Protein AF-A0A672RC96-F1 (afdb_monomer_lite)

pLDDT: mean 81.89, std 18.53, range [33.28, 98.19]

InterPro domains:
  IPR000719 Protein kinase domain [PS50011] (213-310)
  IPR000980 SH2 domain [PF00017] (97-178)
  IPR000980 SH2 domain [PS50001] (97-192)
  IPR000980 SH2 domain [SM00252] (95-184)
  IPR001245 Serine-threonine/tyrosine-protein kinase, catalytic domain [PF07714] (213-289)
  IPR001452 SH3 domain [PF00018] (38-84)
  IPR001452 SH3 domain [PR00452] (35-45)
  IPR001452 SH3 domain [PR00452] (49-64)
  IPR001452 SH3 domain [PR00452] (65-74)
  IPR001452 SH3 domain [PR00452] (78-90)
  IPR001452 SH3 domain [PS50002] (32-92)
  IPR001452 SH3 domain [SM00326] (35-91)
  IPR011009 Protein kinase-like domain superfamily [SSF56112] (189-290)
  IPR017441 Protein kinase, ATP binding site [PS00107] (219-241)
  IPR036028 SH3-like domain superfamily [SSF50044] (35-116)
  IPR036860 SH2 domain superfamily [G3DSA:3.30.505.10] (90-190)
  IPR036860 SH2 domain superfamily [SSF55550] (92-232)
  IPR050198 Non-receptor tyrosine kinases involved in cell signaling [PTHR24418] (38-290)

Organism: Sinocyclocheilus grahami (NCBI:txid75366)

Sequence (310 aa):
CWNCGKFTAWYKRKANVVMKTIVWHQFHLPLASENIAIALYDYEAMHEGDLGFKKGDRLRILQESGEWWKAASLSTSQEGFIPSNYVAKDTLETEEWFFKGVSRKDAERQLLASGNKIGSFMIRDSETTQGSYSLSVRDCDRTGDTVKHYKIRTLDNGGFYISPRITFNTLQDLVSHYKSNDGLCQSLTSPCLSPKPQKPWEKDAWEIPRESLKLDKRLGAGQFGEVWMATYNKHTKVAVKTMKPGTMSVEAFLMEANLMKTLQHDKLVRLNAVVTKEEPIYIITEIHTNTHTCTHTHTIIAYCSCCCGR

Secondary structure (DSSP, 8-state):
---TTSHHHHHHHHHHHHHHHHHHHTT--------EEEESS-B---STTB--B-TT-EEEEEE--TTEEEEEETTT--EEEEEGGGEESSTGGGSTTEETT--HHHHHHHHHSBTB-TT-EEEEE-TTSTT-EEEEEEEEETTEEEEEEEEEEEPTTS-EESSTT--BSSHHHHHHHHTT-SSSSS---SB--PPPPPPPPPTT-SB--GGGEEEEEEEEEETTEEEEEEEETTTEEEEEEEEPTTSS-HHHHHHHHHHHHT---TTS--EEEEE-SSSSPEEEE---TTS-THHHHHHHHHHHHHHTT-

Radius of gyration: 27.91 Å; chains: 1; bounding box: 79×83×63 Å

Structure (mmCIF, N/CA/C/O backbone):
data_AF-A0A672RC96-F1
#
_entry.id   AF-A0A672RC96-F1
#
loop_
_atom_site.group_PDB
_atom_site.id
_atom_site.type_symbol
_atom_site.label_atom_id
_atom_site.label_alt_id
_atom_site.label_comp_id
_atom_site.label_asym_id
_atom_site.label_entity_id
_atom_site.label_seq_id
_atom_site.pdbx_PDB_ins_code
_atom_site.Cartn_x
_atom_site.Cartn_y
_atom_site.Cartn_z
_atom_site.occupancy
_atom_site.B_iso_or_equiv
_atom_site.auth_seq_id
_atom_site.auth_comp_id
_atom_site.auth_asym_id
_atom_site.auth_atom_id
_atom_site.pdbx_PDB_model_num
ATOM 1 N N . CYS A 1 1 ? 55.740 58.500 24.560 1.00 35.41 1 CYS A N 1
ATOM 2 C CA . CYS A 1 1 ? 54.788 57.566 25.193 1.00 35.41 1 CYS A CA 1
ATOM 3 C C . CYS A 1 1 ? 53.821 57.008 24.159 1.00 35.41 1 CYS A C 1
ATOM 5 O O . CYS A 1 1 ? 53.148 57.783 23.501 1.00 35.41 1 CYS A O 1
ATOM 7 N N . TRP A 1 2 ? 53.832 55.681 24.003 1.00 34.50 2 TRP A N 1
ATOM 8 C CA . TRP A 1 2 ? 52.755 54.806 23.524 1.00 34.50 2 TRP A CA 1
ATOM 9 C C . TRP A 1 2 ? 51.853 55.325 22.394 1.00 34.50 2 TRP A C 1
ATOM 11 O O . TRP A 1 2 ? 50.866 56.027 22.591 1.00 34.50 2 TRP A O 1
ATOM 21 N N . ASN A 1 3 ? 52.189 54.875 21.186 1.00 35.00 3 ASN A N 1
ATOM 22 C CA . ASN A 1 3 ? 51.443 55.080 19.953 1.00 35.00 3 ASN A CA 1
ATOM 23 C C . ASN A 1 3 ? 50.094 54.325 20.011 1.00 35.00 3 ASN A C 1
ATOM 25 O O . ASN A 1 3 ? 49.965 53.196 19.538 1.00 35.00 3 ASN A O 1
ATOM 29 N N . CYS A 1 4 ? 49.079 54.966 20.595 1.00 45.19 4 CYS A N 1
ATOM 30 C CA . CYS A 1 4 ? 47.702 54.472 20.739 1.00 45.19 4 CYS A CA 1
ATOM 31 C C . CYS A 1 4 ? 46.940 54.344 19.390 1.00 45.19 4 CYS A C 1
ATOM 33 O O . CYS A 1 4 ? 45.789 53.920 19.344 1.00 45.19 4 CYS A O 1
ATOM 35 N N . GLY A 1 5 ? 47.576 54.660 18.254 1.00 44.41 5 GLY A N 1
ATOM 36 C CA . GLY A 1 5 ? 46.952 54.634 16.922 1.00 44.41 5 GLY A CA 1
ATOM 37 C C . GLY A 1 5 ? 46.977 53.291 16.177 1.00 44.41 5 GLY A C 1
ATOM 38 O O . GLY A 1 5 ? 46.288 53.152 15.170 1.00 44.41 5 GLY A O 1
ATOM 39 N N . LYS A 1 6 ? 47.750 52.286 16.624 1.00 41.50 6 LYS A N 1
ATOM 40 C CA . LYS A 1 6 ? 47.868 50.994 15.904 1.00 41.50 6 LYS A CA 1
ATOM 41 C C . LYS A 1 6 ? 46.972 49.872 16.443 1.00 41.50 6 LYS A C 1
ATOM 43 O O . LYS A 1 6 ? 46.761 48.887 15.741 1.00 41.50 6 LYS A O 1
ATOM 48 N N . PHE A 1 7 ? 46.392 50.029 17.634 1.00 38.59 7 PHE A N 1
ATOM 49 C CA . PHE A 1 7 ? 45.524 49.005 18.235 1.00 38.59 7 PHE A CA 1
ATOM 50 C C . PHE A 1 7 ? 44.076 49.054 17.707 1.00 38.59 7 PHE A C 1
ATOM 52 O O . PHE A 1 7 ? 43.422 48.023 17.561 1.00 38.59 7 PHE A O 1
ATOM 59 N N . THR A 1 8 ? 43.585 50.234 17.316 1.00 44.00 8 THR A N 1
ATOM 60 C CA . THR A 1 8 ? 42.211 50.427 16.813 1.00 44.00 8 THR A CA 1
ATOM 61 C C . THR A 1 8 ? 42.013 49.958 15.365 1.00 44.00 8 THR A C 1
ATOM 63 O O . THR A 1 8 ? 40.916 49.528 15.001 1.00 44.00 8 THR A O 1
ATOM 66 N N . ALA A 1 9 ? 43.064 49.959 14.537 1.00 41.66 9 ALA A N 1
ATOM 67 C CA . ALA A 1 9 ? 42.993 49.490 13.148 1.00 41.66 9 ALA A CA 1
ATOM 68 C C . ALA A 1 9 ? 42.964 47.952 13.024 1.00 41.66 9 ALA A C 1
ATOM 70 O O . ALA A 1 9 ? 42.327 47.414 12.115 1.00 41.66 9 ALA A O 1
ATOM 71 N N . TRP A 1 10 ? 43.605 47.235 13.954 1.00 42.22 10 TRP A N 1
ATOM 72 C CA . TRP A 1 10 ? 43.603 45.769 13.975 1.00 42.22 10 TRP A CA 1
ATOM 73 C C . TRP A 1 10 ? 42.246 45.205 14.422 1.00 42.22 10 TRP A C 1
ATOM 75 O O . TRP A 1 10 ? 41.720 44.288 13.787 1.00 42.22 10 TRP A O 1
ATOM 85 N N . TYR A 1 11 ? 41.616 45.820 15.432 1.00 37.28 11 TYR A N 1
ATOM 86 C CA . TYR A 1 11 ? 40.296 45.400 15.920 1.00 37.28 11 TYR A CA 1
ATOM 87 C C . TYR A 1 11 ? 39.182 45.656 14.886 1.00 37.28 11 TYR A C 1
ATOM 89 O O . TYR A 1 11 ? 38.344 44.786 14.653 1.00 37.28 11 TYR A O 1
ATOM 97 N N . LYS A 1 12 ? 39.221 46.790 14.162 1.00 41.16 12 LYS A N 1
ATOM 98 C CA . LYS A 1 12 ? 38.247 47.094 13.091 1.00 41.16 12 LYS A CA 1
ATOM 99 C C . LYS A 1 12 ? 38.379 46.192 11.855 1.00 41.16 12 LYS A C 1
ATOM 101 O O . LYS A 1 12 ? 37.371 45.913 11.208 1.00 41.16 12 LYS A O 1
ATOM 106 N N . ARG A 1 13 ? 39.580 45.694 11.525 1.00 42.56 13 ARG A N 1
ATOM 107 C CA . ARG A 1 13 ? 39.763 44.720 10.428 1.00 42.56 13 ARG A CA 1
ATOM 108 C C . ARG A 1 13 ? 39.327 43.307 10.818 1.00 42.56 13 ARG A C 1
ATOM 110 O O . ARG A 1 13 ? 38.696 42.645 10.000 1.00 42.56 13 ARG A O 1
ATOM 117 N N . LYS A 1 14 ? 39.577 42.864 12.058 1.00 41.84 14 LYS A N 1
ATOM 118 C CA . LYS A 1 14 ? 39.067 41.567 12.541 1.00 41.84 14 LYS A CA 1
ATOM 119 C C . LYS A 1 14 ? 37.546 41.552 12.696 1.00 41.84 14 LYS A C 1
ATOM 121 O O . LYS A 1 14 ? 36.930 40.572 12.297 1.00 41.84 14 LYS A O 1
ATOM 126 N N . ALA A 1 15 ? 36.931 42.638 13.169 1.00 43.50 15 ALA A N 1
ATOM 127 C CA . ALA A 1 15 ? 35.473 42.727 13.279 1.00 43.50 15 ALA A CA 1
ATOM 128 C C . ALA A 1 15 ? 34.763 42.642 11.913 1.00 43.50 15 ALA A C 1
ATOM 130 O O . ALA A 1 15 ? 33.727 41.998 11.810 1.00 43.50 15 ALA A O 1
ATOM 131 N N . ASN A 1 16 ? 35.346 43.208 10.847 1.00 40.66 16 ASN A N 1
ATOM 132 C CA . ASN A 1 16 ? 34.780 43.137 9.492 1.00 40.66 16 ASN A CA 1
ATOM 133 C C . ASN A 1 16 ? 34.937 41.759 8.827 1.00 40.66 16 ASN A C 1
ATOM 135 O O . ASN A 1 16 ? 34.073 41.355 8.055 1.00 40.66 16 ASN A O 1
ATOM 139 N N . VAL A 1 17 ? 36.016 41.025 9.123 1.00 49.03 17 VAL A N 1
ATOM 140 C CA . VAL A 1 17 ? 36.182 39.636 8.657 1.00 49.03 17 VAL A CA 1
ATOM 141 C C . VAL A 1 17 ? 35.250 38.705 9.431 1.00 49.03 17 VAL A C 1
ATOM 143 O O . VAL A 1 17 ? 34.585 37.884 8.818 1.00 49.03 17 VAL A O 1
ATOM 146 N N . VAL A 1 18 ? 35.117 38.882 10.750 1.00 47.72 18 VAL A N 1
ATOM 147 C CA . VAL A 1 18 ? 34.209 38.075 11.581 1.00 47.72 18 VAL A CA 1
ATOM 148 C C . VAL A 1 18 ? 32.737 38.370 11.255 1.00 47.72 18 VAL A C 1
ATOM 150 O O . VAL A 1 18 ? 31.973 37.427 11.093 1.00 47.72 18 VAL A O 1
ATOM 153 N N . MET A 1 19 ? 32.335 39.632 11.044 1.00 44.47 19 MET A N 1
ATOM 154 C CA . MET A 1 19 ? 30.972 39.958 10.586 1.00 44.47 19 MET A CA 1
ATOM 155 C C . MET A 1 19 ? 30.695 39.470 9.163 1.00 44.47 19 MET A C 1
ATOM 157 O O . MET A 1 19 ? 29.610 38.953 8.923 1.00 44.47 19 MET A O 1
ATOM 161 N N . LYS A 1 20 ? 31.649 39.561 8.221 1.00 41.25 20 LYS A N 1
ATOM 162 C CA . LYS A 1 20 ? 31.451 38.958 6.893 1.00 41.25 20 LYS A CA 1
ATOM 163 C C . LYS A 1 20 ? 31.307 37.440 7.006 1.00 41.25 20 LYS A C 1
ATOM 165 O O . LYS A 1 20 ? 30.365 36.903 6.445 1.00 41.25 20 LYS A O 1
ATOM 170 N N . THR A 1 21 ? 32.135 36.749 7.784 1.00 40.94 21 THR A N 1
ATOM 171 C CA . THR A 1 21 ? 32.006 35.293 7.952 1.00 40.94 21 THR A CA 1
ATOM 172 C C . THR A 1 21 ? 30.685 34.894 8.621 1.00 40.94 21 THR A C 1
ATOM 174 O O . THR A 1 21 ? 30.069 33.932 8.173 1.00 40.94 21 THR A O 1
ATOM 177 N N . ILE A 1 22 ? 30.197 35.646 9.615 1.00 42.56 22 ILE A N 1
ATOM 178 C CA . ILE A 1 22 ? 28.906 35.378 10.279 1.00 42.56 22 ILE A CA 1
ATOM 179 C C . ILE A 1 22 ? 27.722 35.625 9.327 1.00 42.56 22 ILE A C 1
ATOM 181 O O . ILE A 1 22 ? 26.798 34.820 9.290 1.00 42.56 22 ILE A O 1
ATOM 185 N N . VAL A 1 23 ? 27.768 36.669 8.490 1.00 41.22 23 VAL A N 1
ATOM 186 C CA . VAL A 1 23 ? 26.691 36.963 7.522 1.00 41.22 23 VAL A CA 1
ATOM 187 C C . VAL A 1 23 ? 26.697 35.984 6.336 1.00 41.22 23 VAL A C 1
ATOM 189 O O . VAL A 1 23 ? 25.631 35.618 5.849 1.00 41.22 23 VAL A O 1
ATOM 192 N N . TRP A 1 24 ? 27.864 35.481 5.913 1.00 38.19 24 TRP A N 1
ATOM 193 C CA . TRP A 1 24 ? 27.954 34.424 4.892 1.00 38.19 24 TRP A CA 1
ATOM 194 C C . TRP A 1 24 ? 27.465 33.055 5.400 1.00 38.19 24 TRP A C 1
ATOM 196 O O . TRP A 1 24 ? 26.887 32.297 4.626 1.00 38.19 24 TRP A O 1
ATOM 206 N N . HIS A 1 25 ? 27.622 32.749 6.694 1.00 33.28 25 HIS A N 1
ATOM 207 C CA . HIS A 1 25 ? 27.137 31.491 7.288 1.00 33.28 25 HIS A CA 1
ATOM 208 C C . HIS A 1 25 ? 25.648 31.513 7.669 1.00 33.28 25 HIS A C 1
ATOM 210 O O . HIS A 1 25 ? 25.101 30.469 8.010 1.00 33.28 25 HIS A O 1
ATOM 216 N N . GLN A 1 26 ? 24.976 32.667 7.586 1.00 39.19 26 GLN A N 1
ATOM 217 C CA . GLN A 1 26 ? 23.559 32.792 7.942 1.00 39.19 26 GLN A CA 1
ATOM 218 C C . GLN A 1 26 ? 22.605 32.781 6.734 1.00 39.19 26 GLN A C 1
ATOM 220 O O . GLN A 1 26 ? 21.393 32.788 6.926 1.00 39.19 26 GLN A O 1
ATOM 225 N N . PHE A 1 27 ? 23.120 32.708 5.499 1.00 41.28 27 PHE A N 1
ATOM 226 C CA . PHE A 1 27 ? 22.281 32.712 4.290 1.00 41.28 27 PHE A CA 1
ATOM 227 C C . PHE A 1 27 ? 22.588 31.639 3.246 1.00 41.28 27 PHE A C 1
ATOM 229 O O . PHE A 1 27 ? 21.913 31.607 2.223 1.00 41.28 27 PHE A O 1
ATOM 236 N N . HIS A 1 28 ? 23.542 30.740 3.476 1.00 35.59 28 HIS A N 1
ATOM 237 C CA . HIS A 1 28 ? 23.733 29.548 2.641 1.00 35.59 28 HIS A CA 1
ATOM 238 C C . HIS A 1 28 ? 23.819 28.312 3.539 1.00 35.59 28 HIS A C 1
ATOM 240 O O . HIS A 1 28 ? 24.839 27.628 3.608 1.00 35.59 28 HIS A O 1
ATOM 246 N N . LEU A 1 29 ? 22.705 28.006 4.217 1.00 37.75 29 LEU A N 1
ATOM 247 C CA . LEU A 1 29 ? 22.380 26.598 4.425 1.00 37.75 29 LEU A CA 1
ATOM 248 C C . LEU A 1 29 ? 22.427 25.956 3.030 1.00 37.75 29 LEU A C 1
ATOM 250 O O . LEU A 1 29 ? 21.846 26.539 2.107 1.00 37.75 29 LEU A O 1
ATOM 254 N N . PRO A 1 30 ? 23.126 24.824 2.829 1.00 35.44 30 PRO A N 1
ATOM 255 C CA . PRO A 1 30 ? 22.951 24.082 1.592 1.00 35.44 30 PRO A CA 1
ATOM 256 C C . PRO A 1 30 ? 21.443 23.902 1.443 1.00 35.44 30 PRO A C 1
ATOM 258 O O . PRO A 1 30 ? 20.790 23.541 2.425 1.00 35.44 30 PRO A O 1
ATOM 261 N N . LEU A 1 31 ? 20.886 24.255 0.279 1.00 40.88 31 LEU A N 1
ATOM 262 C CA . LEU A 1 31 ? 19.527 23.865 -0.075 1.00 40.88 31 LEU A CA 1
ATOM 263 C C . LEU A 1 31 ? 19.482 22.369 0.207 1.00 40.88 31 LEU A C 1
ATOM 265 O O . LEU A 1 31 ? 20.075 21.589 -0.539 1.00 40.88 31 LEU A O 1
ATOM 269 N N . ALA A 1 32 ? 18.911 21.992 1.356 1.00 45.44 32 ALA A N 1
ATOM 270 C CA . ALA A 1 32 ? 18.650 20.608 1.672 1.00 45.44 32 ALA A CA 1
ATOM 271 C C . ALA A 1 32 ? 17.941 20.109 0.426 1.00 45.44 32 ALA A C 1
ATOM 273 O O . ALA A 1 32 ? 16.977 20.763 0.018 1.00 45.44 32 ALA A O 1
ATOM 274 N N . SER A 1 33 ? 18.492 19.080 -0.231 1.00 53.03 33 SER A N 1
ATOM 275 C CA . SER A 1 33 ? 17.848 18.428 -1.371 1.00 53.03 33 SER A CA 1
ATOM 276 C C . SER A 1 33 ? 16.367 18.396 -1.046 1.00 53.03 33 SER A C 1
ATOM 278 O O . SER A 1 33 ? 16.027 17.800 -0.018 1.00 53.03 33 SER A O 1
ATOM 280 N N . GLU A 1 34 ? 15.546 19.183 -1.753 1.00 65.06 34 GLU A N 1
ATOM 281 C CA . GLU A 1 34 ? 14.201 19.452 -1.253 1.00 65.06 34 GLU A CA 1
ATOM 282 C C . GLU A 1 34 ? 13.554 18.083 -1.048 1.00 65.06 34 GLU A C 1
ATOM 284 O O . GLU A 1 34 ? 13.486 17.300 -1.996 1.00 65.06 34 GLU A O 1
ATOM 289 N N . ASN A 1 35 ? 13.214 17.742 0.203 1.00 88.69 35 ASN A N 1
ATOM 290 C CA . ASN A 1 35 ? 12.698 16.427 0.581 1.00 88.69 35 ASN A CA 1
ATOM 291 C C . ASN A 1 35 ? 11.265 16.336 0.051 1.00 88.69 35 ASN A C 1
ATOM 293 O O . ASN A 1 35 ? 10.301 16.476 0.798 1.00 88.69 35 ASN A O 1
ATOM 297 N N . ILE A 1 36 ? 11.136 16.268 -1.269 1.00 92.88 36 ILE A N 1
ATOM 298 C CA . ILE A 1 36 ? 9.885 16.333 -2.002 1.00 92.88 36 ILE A CA 1
ATOM 299 C C . ILE A 1 36 ? 9.406 14.909 -2.194 1.00 92.88 36 ILE A C 1
ATOM 301 O O . ILE A 1 36 ? 10.136 14.054 -2.690 1.00 92.88 36 ILE A O 1
ATOM 305 N N . ALA A 1 37 ? 8.154 14.684 -1.829 1.00 93.62 37 ALA A N 1
ATOM 306 C CA . ALA A 1 37 ? 7.418 13.501 -2.206 1.00 93.62 37 ALA A CA 1
ATOM 307 C C . ALA A 1 37 ? 6.342 13.862 -3.238 1.00 93.62 37 ALA A C 1
ATOM 309 O O . ALA A 1 37 ? 5.848 14.992 -3.280 1.00 93.62 37 ALA A O 1
ATOM 310 N N . ILE A 1 38 ? 5.981 12.895 -4.071 1.00 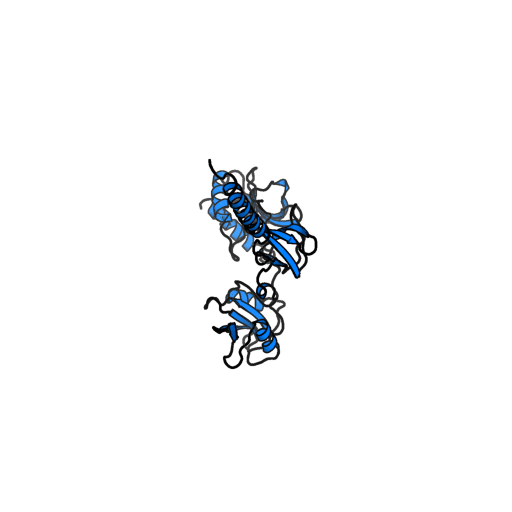94.00 38 ILE A N 1
ATOM 311 C CA . ILE A 1 38 ? 4.917 12.989 -5.068 1.00 94.00 38 ILE A CA 1
ATOM 312 C C . ILE A 1 38 ? 3.760 12.104 -4.611 1.00 94.00 38 ILE A C 1
ATOM 314 O O . ILE A 1 38 ? 3.967 10.950 -4.237 1.00 94.00 38 ILE A O 1
ATOM 318 N N . ALA A 1 39 ? 2.542 12.638 -4.636 1.00 93.56 39 ALA A N 1
ATOM 319 C CA . ALA A 1 39 ? 1.340 11.892 -4.297 1.00 93.56 39 ALA A CA 1
ATOM 320 C C . ALA A 1 39 ? 1.046 10.794 -5.330 1.00 93.56 39 ALA A C 1
ATOM 322 O O . ALA A 1 39 ? 0.810 11.072 -6.505 1.00 93.56 39 ALA A O 1
ATOM 323 N N . LEU A 1 40 ? 1.001 9.543 -4.876 1.00 89.81 40 LEU A N 1
ATOM 324 C CA . LEU A 1 40 ? 0.663 8.374 -5.694 1.00 89.81 40 LEU A CA 1
ATOM 325 C C . LEU A 1 40 ? -0.853 8.200 -5.857 1.00 89.81 40 LEU A C 1
ATOM 327 O O . LEU A 1 40 ? -1.322 7.651 -6.856 1.00 89.81 40 LEU A O 1
ATOM 331 N N . TYR A 1 41 ? -1.626 8.691 -4.884 1.00 90.50 41 TYR A N 1
ATOM 332 C CA . TYR A 1 41 ? -3.079 8.560 -4.827 1.00 90.50 41 TYR A CA 1
ATOM 333 C C . TYR A 1 41 ? -3.734 9.836 -4.297 1.00 90.50 41 TYR A C 1
ATOM 335 O O . TYR A 1 41 ? -3.126 10.590 -3.545 1.00 90.50 41 TYR A O 1
ATOM 343 N N . ASP A 1 42 ? -5.016 10.021 -4.611 1.00 93.25 42 ASP A N 1
ATOM 344 C CA . ASP A 1 42 ? -5.846 11.046 -3.976 1.00 93.25 42 ASP A CA 1
ATOM 345 C C . ASP A 1 42 ? -6.046 10.754 -2.482 1.00 93.25 42 ASP A C 1
ATOM 347 O O . ASP A 1 42 ? -6.428 9.633 -2.103 1.00 93.25 42 ASP A O 1
ATOM 351 N N . TYR A 1 43 ? -5.891 11.783 -1.652 1.00 94.31 43 TYR A N 1
ATOM 352 C CA . TYR A 1 43 ? -6.195 11.752 -0.228 1.00 94.31 43 TYR A CA 1
ATOM 353 C C . TYR A 1 43 ? -7.136 12.897 0.151 1.00 94.31 43 TYR A C 1
ATOM 355 O O . TYR A 1 43 ? -6.844 14.075 -0.047 1.00 94.31 43 TYR A O 1
ATOM 363 N N . GLU A 1 44 ? -8.278 12.530 0.719 1.00 92.94 44 GLU A N 1
ATOM 364 C CA . GLU A 1 44 ? -9.203 13.468 1.348 1.00 92.94 44 GLU A CA 1
ATOM 365 C C . GLU A 1 44 ? -8.872 13.535 2.837 1.00 92.94 44 GLU A C 1
ATOM 367 O O . GLU A 1 44 ? -8.805 12.481 3.478 1.00 92.94 44 GLU A O 1
ATOM 372 N N . ALA A 1 45 ? -8.673 14.751 3.355 1.00 91.75 45 ALA A N 1
ATOM 373 C CA . ALA A 1 45 ? -8.448 15.008 4.774 1.00 91.75 45 ALA A CA 1
ATOM 374 C C . ALA A 1 45 ? -9.647 14.511 5.595 1.00 91.75 45 ALA A C 1
ATOM 376 O O . ALA A 1 45 ? -10.789 14.872 5.301 1.00 91.75 45 ALA A O 1
ATOM 377 N N . MET A 1 46 ? -9.387 13.658 6.589 1.00 85.38 46 MET A N 1
ATOM 378 C CA . MET A 1 46 ? -10.430 13.030 7.412 1.00 85.38 46 MET A CA 1
ATOM 379 C C . MET A 1 46 ? -10.403 13.530 8.852 1.00 85.38 46 MET A C 1
ATOM 381 O O . MET A 1 46 ? -11.458 13.627 9.478 1.00 85.38 46 MET A O 1
ATOM 385 N N . HIS A 1 47 ? -9.219 13.877 9.350 1.00 85.19 47 HIS A N 1
ATOM 386 C CA . HIS A 1 47 ? -9.002 14.334 10.715 1.00 85.19 47 HIS A CA 1
ATOM 387 C C . HIS A 1 47 ? -8.559 15.798 10.748 1.00 85.19 47 HIS A C 1
ATOM 389 O O . HIS A 1 47 ? -8.075 16.358 9.760 1.00 85.19 47 HIS A O 1
ATOM 395 N N . GLU A 1 48 ? -8.741 16.443 11.897 1.00 86.19 48 GLU A N 1
ATOM 396 C CA . GLU A 1 48 ? -8.247 17.801 12.100 1.00 86.19 48 GLU A CA 1
ATOM 397 C C . GLU A 1 48 ? -6.713 17.819 12.017 1.00 86.19 48 GLU A C 1
ATOM 399 O O . GLU A 1 48 ? -6.030 17.038 12.675 1.00 86.19 48 GLU A O 1
ATOM 404 N N . GLY A 1 49 ? -6.166 18.712 11.189 1.00 90.50 49 GLY A N 1
ATOM 405 C CA . GLY A 1 49 ? -4.725 18.800 10.940 1.00 90.50 49 GLY A CA 1
ATOM 406 C C . GLY A 1 49 ? -4.211 17.916 9.798 1.00 90.50 49 GLY A C 1
ATOM 407 O O . GLY A 1 49 ? -3.029 18.016 9.461 1.00 90.50 49 GLY A O 1
ATOM 408 N N . ASP A 1 50 ? -5.063 17.103 9.168 1.00 93.19 50 ASP A N 1
ATOM 409 C CA . ASP A 1 50 ? -4.724 16.408 7.925 1.00 93.19 50 ASP A CA 1
ATOM 410 C C . ASP A 1 50 ? -4.579 17.387 6.754 1.00 93.19 50 ASP A C 1
ATOM 412 O O . ASP A 1 50 ? -5.339 18.348 6.615 1.00 93.19 50 ASP A O 1
ATOM 416 N N . LEU A 1 51 ? -3.653 17.085 5.846 1.00 95.94 51 LEU A N 1
ATOM 417 C CA . LEU A 1 51 ? -3.509 17.777 4.569 1.00 95.94 51 LEU A CA 1
ATOM 418 C C . LEU A 1 51 ? -4.074 16.909 3.441 1.00 95.94 51 LEU A C 1
ATOM 420 O O . LEU A 1 51 ? -3.532 15.848 3.138 1.00 95.94 51 LEU A O 1
ATOM 424 N N . GLY A 1 52 ? -5.150 17.367 2.797 1.00 95.56 52 GLY A N 1
ATOM 425 C CA . GLY A 1 52 ? -5.699 16.737 1.591 1.00 95.56 52 GLY A CA 1
ATOM 426 C C . GLY A 1 52 ? -4.871 17.055 0.341 1.00 95.56 52 GLY A C 1
ATOM 427 O O . GLY A 1 52 ? -4.333 18.154 0.220 1.00 95.56 52 GLY A O 1
ATOM 428 N N . PHE A 1 53 ? -4.784 16.108 -0.597 1.00 96.19 53 PHE A N 1
ATOM 429 C CA . PHE A 1 53 ? -4.017 16.252 -1.844 1.00 96.19 53 PHE A CA 1
ATOM 430 C C . PHE A 1 53 ? -4.555 15.363 -2.976 1.00 96.19 53 PHE A C 1
ATOM 432 O O . PHE A 1 53 ? -5.299 14.401 -2.753 1.00 96.19 53 PHE A O 1
ATOM 439 N N . LYS A 1 54 ? -4.175 15.689 -4.212 1.00 95.75 54 LYS A N 1
ATOM 440 C CA . LYS A 1 54 ? -4.494 14.937 -5.431 1.00 95.75 54 LYS A CA 1
ATOM 441 C C . LYS A 1 54 ? -3.289 14.159 -5.944 1.00 95.75 54 LYS A C 1
ATOM 443 O O . LYS A 1 54 ? -2.144 14.546 -5.721 1.00 95.75 54 LYS A O 1
ATOM 448 N N . LYS A 1 55 ? -3.542 13.044 -6.639 1.00 92.56 55 LYS A N 1
ATOM 449 C CA . LYS A 1 55 ? -2.492 12.270 -7.312 1.00 92.56 55 LYS A CA 1
ATOM 450 C C . LYS A 1 55 ? -1.658 13.196 -8.207 1.00 92.56 55 LYS A C 1
ATOM 452 O O . LYS A 1 55 ? -2.206 13.933 -9.022 1.00 92.56 55 LYS A O 1
ATOM 457 N N . GLY A 1 56 ? -0.338 13.117 -8.067 1.00 91.00 56 GLY A N 1
ATOM 458 C CA . GLY A 1 56 ? 0.635 13.948 -8.775 1.00 91.00 56 GLY A CA 1
ATOM 459 C C . GLY A 1 56 ? 1.059 15.221 -8.036 1.00 91.00 56 GLY A C 1
ATOM 460 O O . GLY A 1 56 ? 2.047 15.836 -8.443 1.00 91.00 56 GLY A O 1
ATOM 461 N N . ASP A 1 57 ? 0.383 15.603 -6.946 1.00 94.62 57 ASP A N 1
ATOM 462 C CA . ASP A 1 57 ? 0.784 16.759 -6.141 1.00 94.62 57 ASP A CA 1
ATOM 463 C C . ASP A 1 57 ? 2.185 16.566 -5.548 1.00 94.62 57 ASP A C 1
ATOM 465 O O . ASP A 1 57 ? 2.563 15.474 -5.117 1.00 94.62 57 ASP A O 1
ATOM 469 N N . ARG A 1 58 ? 2.958 17.657 -5.506 1.00 94.75 58 ARG A N 1
ATOM 4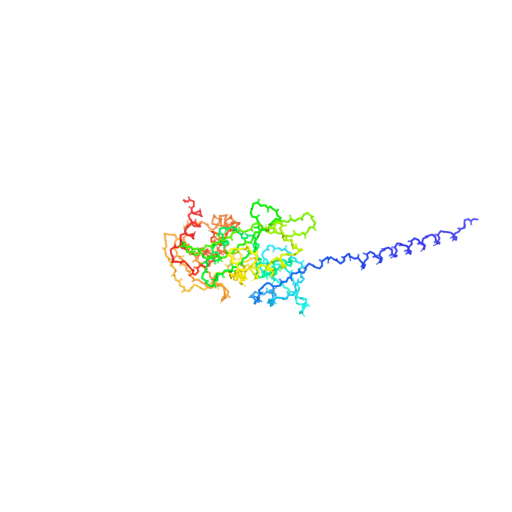70 C CA . ARG A 1 58 ? 4.290 17.690 -4.894 1.00 94.75 58 ARG A CA 1
ATOM 471 C C . ARG A 1 58 ? 4.203 18.251 -3.483 1.00 94.75 58 ARG A C 1
ATOM 473 O O . ARG A 1 58 ? 3.705 19.359 -3.276 1.00 94.75 58 ARG A O 1
ATOM 480 N N . LEU A 1 59 ? 4.733 17.498 -2.529 1.00 96.06 59 LEU A N 1
ATOM 481 C CA . LEU A 1 59 ? 4.656 17.789 -1.105 1.00 96.06 59 LEU A CA 1
ATOM 482 C C . LEU A 1 59 ? 6.068 17.862 -0.528 1.00 96.06 59 LEU A C 1
ATOM 484 O O . LEU A 1 59 ? 6.857 16.933 -0.686 1.00 96.06 59 LEU A O 1
ATOM 488 N N . ARG A 1 60 ? 6.396 18.956 0.158 1.00 95.81 60 ARG A N 1
ATOM 489 C CA . ARG A 1 60 ? 7.651 19.075 0.905 1.00 95.81 60 ARG A CA 1
ATOM 490 C C . ARG A 1 60 ? 7.488 18.383 2.251 1.00 95.81 60 ARG A C 1
ATOM 492 O O . ARG A 1 60 ? 6.682 18.817 3.070 1.00 95.81 60 ARG A O 1
ATOM 499 N N . ILE A 1 61 ? 8.264 17.337 2.491 1.00 95.75 61 ILE A N 1
ATOM 500 C CA . ILE A 1 61 ? 8.254 16.588 3.745 1.00 95.75 61 ILE A CA 1
ATOM 501 C C . ILE A 1 61 ? 9.015 17.376 4.815 1.00 95.75 61 ILE A C 1
ATOM 503 O O . ILE A 1 61 ? 10.197 17.685 4.657 1.00 95.75 61 ILE A O 1
ATOM 507 N N . LEU A 1 62 ? 8.314 17.703 5.901 1.00 94.12 62 LEU A N 1
ATOM 508 C CA . LEU A 1 62 ? 8.825 18.461 7.044 1.00 94.12 62 LEU A CA 1
ATOM 509 C C . LEU A 1 62 ? 9.261 17.534 8.186 1.00 94.12 62 LEU A C 1
ATOM 511 O O . LEU A 1 62 ? 10.251 17.812 8.858 1.00 94.12 62 LEU A O 1
ATOM 515 N N . GLN A 1 63 ? 8.527 16.439 8.413 1.00 93.56 63 GLN A N 1
ATOM 516 C CA . GLN A 1 63 ? 8.835 15.461 9.457 1.00 93.56 63 GLN A CA 1
ATOM 517 C C . GLN A 1 63 ? 8.388 14.053 9.059 1.00 93.56 63 GLN A C 1
ATOM 519 O O . GLN A 1 63 ? 7.245 13.853 8.652 1.00 93.56 63 GLN A O 1
ATOM 524 N N . GLU A 1 64 ? 9.265 13.072 9.268 1.00 92.06 64 GLU A N 1
ATOM 525 C CA . GLU A 1 64 ? 9.005 11.649 9.031 1.00 92.06 64 GLU A CA 1
ATOM 526 C C . GLU A 1 64 ? 8.879 10.928 10.369 1.00 92.06 64 GLU A C 1
ATOM 528 O O . GLU A 1 64 ? 9.870 10.693 11.058 1.00 92.06 64 GLU A O 1
ATOM 533 N N . SER A 1 65 ? 7.649 10.611 10.771 1.00 85.75 65 SER A N 1
ATOM 534 C CA . SER A 1 65 ? 7.385 9.903 12.023 1.00 85.75 65 SER A CA 1
ATOM 535 C C . SER A 1 65 ? 6.292 8.857 11.827 1.00 85.75 65 SER A C 1
ATOM 537 O O . SER A 1 65 ? 5.120 9.182 11.671 1.00 85.75 65 SER A O 1
ATOM 539 N N . GLY A 1 66 ? 6.681 7.581 11.811 1.00 86.62 66 GLY A N 1
ATOM 540 C CA . GLY A 1 66 ? 5.743 6.474 11.622 1.00 86.62 66 GLY A CA 1
ATOM 541 C C . GLY A 1 66 ? 4.977 6.559 10.296 1.00 86.62 66 GLY A C 1
ATOM 542 O O . GLY A 1 66 ? 5.555 6.836 9.243 1.00 86.62 66 GLY A O 1
ATOM 543 N N . GLU A 1 67 ? 3.672 6.299 10.358 1.00 89.88 67 GLU A N 1
ATOM 544 C CA . GLU A 1 67 ? 2.775 6.244 9.193 1.00 89.88 67 GLU A CA 1
ATOM 545 C C . GLU A 1 67 ? 2.219 7.609 8.767 1.00 89.88 67 GLU A C 1
ATOM 547 O O . GLU A 1 67 ? 1.686 7.735 7.667 1.00 89.88 67 GLU A O 1
ATOM 552 N N . TRP A 1 68 ? 2.351 8.627 9.622 1.00 93.06 68 TRP A N 1
ATOM 553 C CA . TRP A 1 68 ? 1.840 9.974 9.383 1.00 93.06 68 TRP A CA 1
ATOM 554 C C . TRP A 1 68 ? 2.984 10.971 9.350 1.00 93.06 68 TRP A C 1
ATOM 556 O O . TRP A 1 68 ? 3.598 11.288 10.369 1.00 93.06 68 TRP A O 1
ATOM 566 N N . TRP A 1 69 ? 3.279 11.483 8.165 1.00 95.19 69 TRP A N 1
ATOM 567 C CA . TRP A 1 69 ? 4.333 12.470 7.973 1.00 95.19 69 TRP A CA 1
ATOM 568 C C . TRP A 1 69 ? 3.751 13.872 7.992 1.00 95.19 69 TRP A C 1
ATOM 570 O O . TRP A 1 69 ? 2.638 14.091 7.524 1.00 95.19 69 TRP A O 1
ATOM 580 N N . LYS A 1 70 ? 4.506 14.838 8.514 1.00 95.69 70 LYS A N 1
ATOM 581 C CA . LYS A 1 70 ? 4.139 16.250 8.394 1.00 95.69 70 LYS A CA 1
ATOM 582 C C . LYS A 1 70 ? 4.691 16.780 7.077 1.00 95.69 70 LYS A C 1
ATOM 584 O O . LYS A 1 70 ? 5.886 16.626 6.816 1.00 95.69 70 LYS A O 1
ATOM 589 N N . ALA A 1 71 ? 3.850 17.411 6.266 1.00 96.62 71 ALA A N 1
ATOM 590 C CA . ALA A 1 71 ? 4.237 17.933 4.962 1.00 96.62 71 ALA A CA 1
ATOM 591 C C . ALA A 1 71 ? 3.584 19.286 4.660 1.00 96.62 71 ALA A C 1
ATOM 593 O O . ALA A 1 71 ? 2.574 19.651 5.259 1.00 96.62 71 ALA A O 1
ATOM 594 N N . ALA A 1 72 ? 4.172 20.009 3.708 1.00 96.75 72 ALA A N 1
ATOM 595 C CA . ALA A 1 72 ? 3.629 21.230 3.128 1.00 96.75 72 ALA A CA 1
ATOM 596 C C . ALA A 1 72 ? 3.321 21.014 1.643 1.00 96.75 72 ALA A C 1
ATOM 598 O O . ALA A 1 72 ? 4.182 20.550 0.889 1.00 96.75 72 ALA A O 1
ATOM 599 N N . SER A 1 73 ? 2.121 21.382 1.203 1.00 96.31 73 SER A N 1
ATOM 600 C CA . SER A 1 73 ? 1.776 21.390 -0.218 1.00 96.31 73 SER A CA 1
ATOM 601 C C . SER A 1 73 ? 2.530 22.497 -0.945 1.00 96.31 73 SER A C 1
ATOM 603 O O . SER A 1 73 ? 2.475 23.660 -0.544 1.00 96.31 73 SER A O 1
ATOM 605 N N . LEU A 1 74 ? 3.206 22.159 -2.046 1.00 93.75 74 LEU A N 1
ATOM 606 C CA . LEU A 1 74 ? 3.885 23.165 -2.867 1.00 93.75 74 LEU A CA 1
ATOM 607 C C . LEU A 1 74 ? 2.910 24.007 -3.701 1.00 93.75 74 LEU A C 1
ATOM 609 O O . LEU A 1 74 ? 3.268 25.109 -4.107 1.00 93.75 74 LEU A O 1
ATOM 613 N N . SER A 1 75 ? 1.693 23.515 -3.956 1.00 92.62 75 SER A N 1
ATOM 614 C CA . SER A 1 75 ? 0.681 24.234 -4.740 1.00 92.62 75 SER A CA 1
ATOM 615 C C . SER A 1 7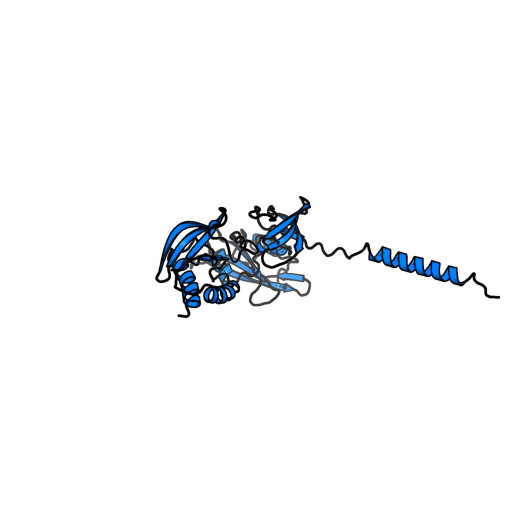5 ? -0.157 25.185 -3.885 1.00 92.62 75 SER A C 1
ATOM 617 O O . SER A 1 75 ? -0.449 26.297 -4.319 1.00 92.62 75 SER A O 1
ATOM 619 N N . THR A 1 76 ? -0.521 24.783 -2.663 1.00 92.81 76 THR A N 1
ATOM 620 C CA . THR A 1 76 ? -1.403 25.573 -1.782 1.00 92.81 76 THR A CA 1
ATOM 621 C C . THR A 1 76 ? -0.677 26.239 -0.617 1.00 92.81 76 THR A C 1
ATOM 623 O O . THR A 1 76 ? -1.277 27.053 0.079 1.00 92.81 76 THR A O 1
ATOM 626 N N . SER A 1 77 ? 0.599 25.911 -0.383 1.00 92.38 77 SER A N 1
ATOM 627 C CA . SER A 1 77 ? 1.374 26.315 0.806 1.00 92.38 77 SER A CA 1
ATOM 628 C C . SER A 1 77 ? 0.756 25.895 2.149 1.00 92.38 77 SER A C 1
ATOM 630 O O . SER A 1 77 ? 1.197 26.361 3.196 1.00 92.38 77 SER A O 1
ATOM 632 N N . GLN A 1 78 ? -0.258 25.023 2.144 1.00 95.69 78 GLN A N 1
ATOM 633 C CA . GLN A 1 78 ? -0.865 24.500 3.366 1.00 95.69 78 GLN A CA 1
ATOM 634 C C . GLN A 1 78 ? -0.004 23.391 3.968 1.00 95.69 78 GLN A C 1
ATOM 636 O O . GLN A 1 78 ? 0.559 22.571 3.241 1.00 95.69 78 GLN A O 1
ATOM 641 N N . GLU A 1 79 ? 0.052 23.348 5.296 1.00 96.50 79 GLU A N 1
ATOM 642 C CA . GLU A 1 79 ? 0.724 22.294 6.052 1.00 96.50 79 GLU A CA 1
ATOM 643 C C . GLU A 1 79 ? -0.283 21.379 6.741 1.00 96.50 79 GLU A C 1
ATOM 645 O O . GLU A 1 79 ? -1.339 21.826 7.185 1.00 96.50 79 GLU A O 1
ATOM 650 N N . GLY A 1 80 ? 0.087 20.113 6.896 1.00 96.00 80 GLY A N 1
ATOM 651 C CA . GLY A 1 80 ? -0.668 19.155 7.693 1.00 96.00 80 GLY A CA 1
ATOM 652 C C . GLY A 1 80 ? -0.045 17.766 7.659 1.00 96.00 80 GLY A C 1
ATOM 653 O O . GLY A 1 80 ? 1.070 17.575 7.159 1.00 96.00 80 GLY A O 1
ATOM 654 N N . PHE A 1 81 ? -0.754 16.800 8.230 1.00 95.62 81 PHE A N 1
ATOM 655 C CA . PHE A 1 81 ? -0.341 15.403 8.237 1.00 95.62 81 PHE A CA 1
ATOM 656 C C . PHE A 1 81 ? -0.821 14.675 6.985 1.00 95.62 81 PHE A C 1
ATOM 658 O O . PHE A 1 81 ? -1.941 14.871 6.515 1.00 95.62 81 PHE A O 1
ATOM 665 N N . ILE A 1 82 ? 0.049 13.825 6.450 1.00 95.75 82 ILE A N 1
ATOM 666 C CA . ILE A 1 82 ? -0.212 12.997 5.280 1.00 95.75 82 ILE A CA 1
ATOM 667 C C . ILE A 1 82 ? 0.128 11.534 5.583 1.00 95.75 82 ILE A C 1
ATOM 669 O O . ILE A 1 82 ? 1.089 11.267 6.313 1.00 95.75 82 ILE A O 1
ATOM 673 N N . PRO A 1 83 ? -0.606 10.573 5.006 1.00 94.50 83 PRO A N 1
ATOM 674 C CA . PRO A 1 83 ? -0.246 9.168 5.106 1.00 94.50 83 PRO A CA 1
ATOM 675 C C . PRO A 1 83 ? 1.000 8.874 4.259 1.00 94.50 83 PRO A C 1
ATOM 677 O O . PRO A 1 83 ? 1.022 9.119 3.051 1.00 94.50 83 PRO A O 1
ATOM 680 N N . SER A 1 84 ? 2.052 8.342 4.881 1.00 92.81 84 SER A N 1
ATOM 681 C CA . SER A 1 84 ? 3.352 8.130 4.226 1.00 92.81 84 SER A CA 1
ATOM 682 C C . SER A 1 84 ? 3.294 7.126 3.074 1.00 92.81 84 SER A C 1
ATOM 684 O O . SER A 1 84 ? 4.004 7.276 2.086 1.00 92.81 84 SER A O 1
ATOM 686 N N . ASN A 1 85 ? 2.390 6.147 3.146 1.00 90.44 85 ASN A N 1
ATOM 687 C CA . ASN A 1 85 ? 2.160 5.146 2.102 1.00 90.44 85 ASN A CA 1
ATOM 688 C C . ASN A 1 85 ? 1.374 5.673 0.883 1.00 90.44 85 ASN A C 1
ATOM 690 O O . ASN A 1 85 ? 1.106 4.910 -0.045 1.00 90.44 85 ASN A O 1
ATOM 694 N N . TYR A 1 86 ? 0.972 6.949 0.878 1.00 92.75 86 TYR A N 1
ATOM 695 C CA . TYR A 1 86 ? 0.292 7.587 -0.257 1.00 92.75 86 TYR A CA 1
ATOM 696 C C . TYR A 1 86 ? 1.238 8.433 -1.110 1.00 92.75 86 TYR A C 1
ATOM 698 O O . TYR A 1 86 ? 0.806 9.001 -2.116 1.00 92.75 86 TYR A O 1
ATOM 706 N N . VAL A 1 87 ? 2.508 8.532 -0.722 1.00 92.31 87 VAL A N 1
ATOM 707 C CA . VAL A 1 87 ? 3.494 9.384 -1.380 1.00 92.31 87 VAL A CA 1
ATOM 708 C C . VAL A 1 87 ? 4.783 8.622 -1.655 1.00 92.31 87 VAL A C 1
ATOM 710 O O . VAL A 1 87 ? 5.134 7.691 -0.938 1.00 92.31 87 VAL A O 1
ATOM 713 N N . ALA A 1 88 ? 5.499 9.045 -2.688 1.00 90.12 88 ALA A N 1
ATOM 714 C CA . ALA A 1 88 ? 6.786 8.494 -3.088 1.00 90.12 88 ALA A CA 1
ATOM 715 C C . ALA A 1 88 ? 7.842 9.591 -3.129 1.00 90.12 88 ALA A C 1
ATOM 717 O O . ALA A 1 88 ? 7.596 10.668 -3.668 1.00 90.12 88 ALA A O 1
ATOM 718 N N . LYS A 1 89 ? 9.031 9.309 -2.600 1.00 87.12 89 LYS A N 1
ATOM 719 C CA . LYS A 1 89 ? 10.197 10.200 -2.727 1.00 87.12 89 LYS A CA 1
ATOM 720 C C . LYS A 1 89 ? 11.109 9.824 -3.887 1.00 87.12 89 LYS A C 1
ATOM 722 O O . LYS A 1 89 ? 11.803 10.682 -4.422 1.00 87.12 89 LYS A O 1
ATOM 727 N N . ASP A 1 90 ? 11.118 8.546 -4.256 1.00 80.25 90 ASP A N 1
ATOM 728 C CA . ASP A 1 90 ? 11.863 8.049 -5.404 1.00 80.25 90 ASP A CA 1
ATOM 729 C C . ASP A 1 90 ? 10.987 8.119 -6.657 1.00 80.25 90 ASP A C 1
ATOM 731 O O . ASP A 1 90 ? 9.819 7.731 -6.646 1.00 80.25 90 ASP A O 1
ATOM 735 N N . THR A 1 91 ? 11.579 8.581 -7.752 1.00 79.12 91 THR A N 1
ATOM 736 C CA . THR A 1 91 ? 10.994 8.547 -9.092 1.00 79.12 91 THR A CA 1
ATOM 737 C C . THR A 1 91 ? 10.489 7.162 -9.496 1.00 79.12 91 THR A C 1
ATOM 739 O O . THR A 1 91 ? 9.425 7.073 -10.101 1.00 79.12 91 THR A O 1
ATOM 742 N N . LEU A 1 92 ? 11.173 6.074 -9.122 1.00 84.06 92 LEU A N 1
ATOM 743 C CA . LEU A 1 92 ? 10.713 4.725 -9.467 1.00 84.06 92 LEU A CA 1
ATOM 744 C C . LEU A 1 92 ? 9.390 4.369 -8.789 1.00 84.06 92 LEU A C 1
ATOM 746 O O . LEU A 1 92 ? 8.532 3.763 -9.415 1.00 84.06 92 LEU A O 1
ATOM 750 N N . GLU A 1 93 ? 9.181 4.792 -7.544 1.00 84.19 93 GLU A N 1
ATOM 751 C CA . GLU A 1 93 ? 7.932 4.540 -6.816 1.00 84.19 93 GLU A CA 1
ATOM 752 C C . GLU A 1 93 ? 6.737 5.312 -7.396 1.00 84.19 93 GLU A C 1
ATOM 754 O O . GLU A 1 93 ? 5.593 4.985 -7.089 1.00 84.19 93 GLU A O 1
ATOM 759 N N . THR A 1 94 ? 6.984 6.306 -8.257 1.00 84.38 94 THR A N 1
ATOM 760 C CA . THR A 1 94 ? 5.924 7.022 -8.988 1.00 84.38 94 THR A CA 1
ATOM 761 C C . THR A 1 94 ? 5.437 6.293 -10.236 1.00 84.38 94 THR A C 1
ATOM 763 O O . THR A 1 94 ? 4.367 6.612 -10.755 1.00 84.38 94 THR A O 1
ATOM 766 N N . GLU A 1 95 ? 6.191 5.303 -10.712 1.00 89.88 95 GLU A N 1
ATOM 767 C CA . GLU A 1 95 ? 5.829 4.515 -11.882 1.00 89.88 95 GLU A CA 1
ATOM 768 C C . GLU A 1 95 ? 4.730 3.506 -11.532 1.00 89.88 95 GLU A C 1
ATOM 770 O O . GLU A 1 95 ? 4.896 2.656 -10.662 1.00 89.88 95 GLU A O 1
ATOM 775 N N . GLU A 1 96 ? 3.614 3.530 -12.264 1.00 90.38 96 GLU A N 1
ATOM 776 C CA . GLU A 1 96 ? 2.453 2.661 -11.986 1.00 90.38 96 GLU A CA 1
ATOM 777 C C . GLU A 1 96 ? 2.756 1.158 -12.115 1.00 90.38 96 GLU A C 1
ATOM 779 O O . GLU A 1 96 ? 2.004 0.318 -11.627 1.00 90.38 96 GLU A O 1
ATOM 784 N N . TRP A 1 97 ? 3.843 0.810 -12.804 1.00 94.31 97 TRP A N 1
ATOM 785 C CA . TRP A 1 97 ? 4.312 -0.559 -12.991 1.00 94.31 97 TRP A CA 1
ATOM 786 C C . TRP A 1 97 ? 5.365 -0.986 -11.962 1.00 94.31 97 TRP A C 1
ATOM 788 O O . TRP A 1 97 ? 5.782 -2.145 -12.006 1.00 94.31 97 TRP A O 1
ATOM 798 N N . PHE A 1 98 ? 5.801 -0.106 -11.055 1.00 94.25 98 PHE A N 1
ATOM 799 C CA . PHE A 1 98 ? 6.780 -0.432 -10.020 1.00 94.25 98 PHE A CA 1
ATOM 800 C C . PHE A 1 98 ? 6.107 -0.756 -8.680 1.00 94.25 98 PHE A C 1
ATOM 802 O O . PHE A 1 98 ? 5.299 0.001 -8.153 1.00 94.25 98 PHE A O 1
ATOM 809 N N . PHE A 1 99 ? 6.459 -1.908 -8.119 1.00 92.19 99 PHE A N 1
ATOM 810 C CA . PHE A 1 99 ? 5.847 -2.493 -6.932 1.00 92.19 99 PHE A CA 1
ATOM 811 C C . PHE A 1 99 ? 6.931 -2.784 -5.894 1.00 92.19 99 PHE A C 1
ATOM 813 O O . PHE A 1 99 ? 7.542 -3.858 -5.878 1.00 92.19 99 PHE A O 1
ATOM 820 N N . LYS A 1 100 ? 7.171 -1.805 -5.019 1.00 88.62 100 LYS A N 1
ATOM 821 C CA . LYS A 1 100 ? 8.177 -1.886 -3.956 1.00 88.62 100 LYS A CA 1
ATOM 822 C C . LYS A 1 100 ? 7.820 -2.956 -2.924 1.00 88.62 100 LYS A C 1
ATOM 824 O O . LYS A 1 100 ? 6.677 -3.037 -2.480 1.00 88.62 100 LYS A O 1
ATOM 829 N N . GLY A 1 101 ? 8.801 -3.765 -2.526 1.00 87.50 101 GLY A N 1
ATOM 830 C CA . GLY A 1 101 ? 8.648 -4.754 -1.451 1.00 87.50 101 GLY A CA 1
ATOM 831 C C . GLY A 1 101 ? 7.709 -5.931 -1.752 1.00 87.50 101 GLY A C 1
ATOM 832 O O . GLY A 1 101 ? 7.414 -6.715 -0.853 1.00 87.50 101 GLY A O 1
ATOM 833 N N . VAL A 1 102 ? 7.240 -6.094 -2.994 1.00 91.69 102 VAL A N 1
ATOM 834 C CA . VAL A 1 102 ? 6.355 -7.208 -3.365 1.00 91.69 102 VAL A CA 1
ATOM 835 C C . VAL A 1 102 ? 7.159 -8.493 -3.585 1.00 91.69 102 VAL A C 1
ATOM 837 O O . VAL A 1 102 ? 8.073 -8.551 -4.411 1.00 91.69 102 VAL A O 1
ATOM 840 N N . SER A 1 103 ? 6.782 -9.555 -2.867 1.00 93.62 103 SER A N 1
ATOM 841 C CA . SER A 1 103 ? 7.384 -10.887 -3.002 1.00 93.62 103 SER A CA 1
ATOM 842 C C . SER A 1 103 ? 7.025 -11.550 -4.336 1.00 93.62 103 SER A C 1
ATOM 844 O O . SER A 1 103 ? 6.007 -11.227 -4.951 1.00 93.62 103 SER A O 1
ATOM 846 N N . ARG A 1 104 ? 7.793 -12.552 -4.780 1.00 95.31 104 ARG A N 1
ATOM 847 C CA . ARG A 1 104 ? 7.469 -13.344 -5.982 1.00 95.31 104 ARG A CA 1
ATOM 848 C C . ARG A 1 104 ? 6.073 -13.949 -5.903 1.00 95.31 104 ARG A C 1
ATOM 850 O O . ARG A 1 104 ? 5.335 -13.932 -6.884 1.00 95.31 104 ARG A O 1
ATOM 857 N N . LYS A 1 105 ? 5.715 -14.466 -4.729 1.00 93.88 105 LYS A N 1
ATOM 858 C CA . LYS A 1 105 ? 4.434 -15.131 -4.492 1.00 93.88 105 LYS A CA 1
ATOM 859 C C . LYS A 1 105 ? 3.271 -14.140 -4.455 1.00 93.88 105 LYS A C 1
ATOM 861 O O . LYS A 1 105 ? 2.190 -14.452 -4.949 1.00 93.88 105 LYS A O 1
ATOM 866 N N . ASP A 1 106 ? 3.464 -12.958 -3.873 1.00 91.94 106 ASP A N 1
ATOM 867 C CA . ASP A 1 106 ? 2.424 -11.926 -3.875 1.00 91.94 106 ASP A CA 1
ATOM 868 C C . ASP A 1 106 ? 2.288 -11.274 -5.260 1.00 91.94 106 ASP A C 1
ATOM 870 O O . ASP A 1 106 ? 1.162 -11.015 -5.676 1.00 91.94 106 ASP A O 1
ATOM 874 N N . ALA A 1 107 ? 3.377 -11.130 -6.026 1.00 95.00 107 ALA A N 1
ATOM 875 C CA . ALA A 1 107 ? 3.334 -10.709 -7.429 1.00 95.00 107 ALA A CA 1
ATOM 876 C C . ALA A 1 107 ? 2.487 -11.664 -8.284 1.00 95.00 107 ALA A C 1
ATOM 878 O O . ALA A 1 107 ? 1.635 -11.218 -9.050 1.00 95.00 107 ALA A O 1
ATOM 879 N N . GLU A 1 108 ? 2.673 -12.978 -8.117 1.00 95.75 108 GLU A N 1
ATOM 880 C CA . GLU A 1 108 ? 1.859 -13.997 -8.792 1.00 95.75 108 GLU A CA 1
ATOM 881 C C . GLU A 1 108 ? 0.373 -13.848 -8.450 1.00 95.75 108 GLU A C 1
ATOM 883 O O . GLU A 1 108 ? -0.468 -13.787 -9.344 1.00 95.75 108 GLU A O 1
ATOM 888 N N . ARG A 1 109 ? 0.043 -13.716 -7.161 1.00 92.50 109 ARG A N 1
ATOM 889 C CA . ARG A 1 109 ? -1.343 -13.521 -6.706 1.00 92.50 109 ARG A CA 1
ATOM 890 C C . ARG A 1 109 ? -1.975 -12.252 -7.271 1.00 92.50 109 ARG A C 1
ATOM 892 O O . ARG A 1 109 ? -3.125 -12.300 -7.695 1.00 92.50 109 ARG A O 1
ATOM 899 N N . GLN A 1 110 ? -1.247 -11.136 -7.262 1.00 93.75 110 GLN A N 1
ATOM 900 C CA . GLN A 1 110 ? -1.745 -9.855 -7.765 1.00 93.75 110 GLN A CA 1
ATOM 901 C C . GLN A 1 110 ? -1.957 -9.902 -9.280 1.00 93.75 110 GLN A C 1
ATOM 903 O O . GLN A 1 110 ? -3.037 -9.558 -9.751 1.00 93.75 110 GLN A O 1
ATOM 908 N N . LEU A 1 111 ? -0.987 -10.409 -10.046 1.00 95.31 111 LEU A N 1
ATOM 909 C CA . LEU A 1 111 ? -1.102 -10.512 -11.504 1.00 95.31 111 LEU A CA 1
ATOM 910 C C . LEU A 1 111 ? -2.224 -11.459 -11.937 1.00 95.31 111 LEU A C 1
ATOM 912 O O . LEU A 1 111 ? -2.936 -11.161 -12.896 1.00 95.31 111 LEU A O 1
ATOM 916 N N . LEU A 1 112 ? -2.425 -12.567 -11.222 1.00 94.19 112 LEU A N 1
ATOM 917 C CA . LEU A 1 112 ? -3.495 -13.530 -11.502 1.00 94.19 112 LEU A CA 1
ATOM 918 C C . LEU A 1 112 ? -4.875 -13.080 -10.994 1.00 94.19 112 LEU A C 1
ATOM 920 O O . LEU A 1 112 ? -5.876 -13.716 -11.321 1.00 94.19 112 LEU A O 1
ATOM 924 N N . ALA A 1 113 ? -4.961 -11.979 -10.239 1.00 90.62 113 ALA A N 1
ATOM 925 C CA . ALA A 1 113 ? -6.237 -11.430 -9.799 1.00 90.62 113 ALA A CA 1
ATOM 926 C C . ALA A 1 113 ? -7.124 -11.007 -10.986 1.00 90.62 113 ALA A C 1
ATOM 928 O O . ALA A 1 113 ? -6.657 -10.693 -12.090 1.00 90.62 113 ALA A O 1
ATOM 929 N N . SER A 1 114 ? -8.436 -10.990 -10.748 1.00 87.62 114 SER A N 1
ATOM 930 C CA . SER A 1 114 ? -9.426 -10.545 -11.728 1.00 87.62 114 SER A CA 1
ATOM 931 C C . SER A 1 114 ? -9.182 -9.092 -12.141 1.00 87.62 114 SER A C 1
ATOM 933 O O . SER A 1 114 ? -8.986 -8.233 -11.285 1.00 87.62 114 SER A O 1
ATOM 935 N N . GLY A 1 115 ? -9.251 -8.813 -13.443 1.00 90.00 115 GLY A N 1
ATOM 936 C CA . GLY A 1 115 ? -9.074 -7.473 -14.017 1.00 90.00 115 GLY A CA 1
ATOM 937 C C . GLY A 1 115 ? -7.749 -7.294 -14.762 1.00 90.00 115 GLY A C 1
ATOM 938 O O . GLY A 1 115 ? -7.707 -6.552 -15.741 1.00 90.00 115 GLY A O 1
ATOM 939 N N . ASN A 1 116 ? -6.706 -8.031 -14.373 1.00 94.44 116 ASN A N 1
ATOM 940 C CA . ASN A 1 116 ? -5.467 -8.119 -15.145 1.00 94.44 116 ASN A CA 1
ATOM 941 C C . ASN A 1 116 ? -5.668 -8.977 -16.407 1.00 94.44 116 ASN A C 1
ATOM 943 O O . ASN A 1 116 ? -6.513 -9.874 -16.439 1.00 94.44 116 ASN A O 1
ATOM 947 N N . LYS A 1 117 ? -4.888 -8.697 -17.453 1.00 94.62 117 LYS A N 1
ATOM 948 C CA . LYS A 1 117 ? -4.957 -9.364 -18.763 1.00 94.62 117 LYS A CA 1
ATOM 949 C C . LYS A 1 117 ? -3.618 -10.021 -19.101 1.00 94.62 117 LYS A C 1
ATOM 951 O O . LYS A 1 117 ? -2.614 -9.794 -18.432 1.00 94.62 117 LYS A O 1
ATOM 956 N N . ILE A 1 118 ? -3.589 -10.843 -20.148 1.00 95.25 118 ILE A N 1
ATOM 957 C CA . ILE A 1 118 ? -2.329 -11.376 -20.688 1.00 95.25 118 ILE A CA 1
ATOM 958 C C . ILE A 1 118 ? -1.405 -10.204 -21.062 1.00 95.25 118 ILE A C 1
ATOM 960 O O . ILE A 1 118 ? -1.854 -9.185 -21.598 1.00 95.25 118 ILE A O 1
ATOM 964 N N . GLY A 1 119 ? -0.125 -10.328 -20.713 1.00 95.31 119 GLY A N 1
ATOM 965 C CA . GLY A 1 119 ? 0.867 -9.264 -20.844 1.00 95.31 119 GLY A CA 1
ATOM 966 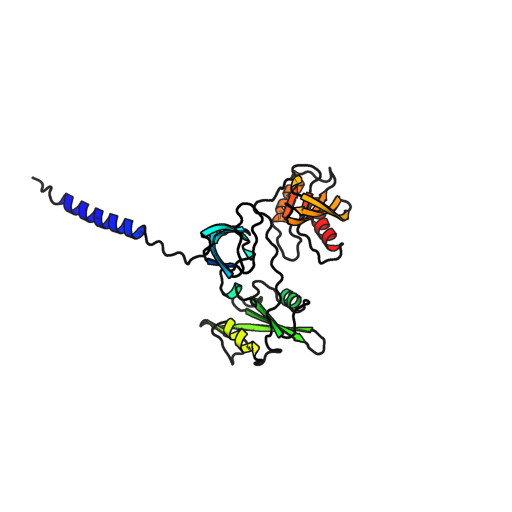C C . GLY A 1 119 ? 0.820 -8.211 -19.730 1.00 95.31 119 GLY A C 1
ATOM 967 O O . GLY A 1 119 ? 1.672 -7.320 -19.721 1.00 95.31 119 GLY A O 1
ATOM 968 N N . SER A 1 120 ? -0.129 -8.289 -18.781 1.00 97.44 120 SER A N 1
ATOM 969 C CA . SER A 1 120 ? -0.087 -7.430 -17.594 1.00 97.44 120 SER A CA 1
ATOM 970 C C . SER A 1 120 ? 1.181 -7.710 -16.794 1.00 97.44 120 SER A C 1
ATOM 972 O O . SER A 1 120 ? 1.597 -8.865 -16.676 1.00 97.44 120 SER A O 1
ATOM 974 N N . PHE A 1 121 ? 1.810 -6.669 -16.252 1.00 98.00 121 PHE A N 1
ATOM 975 C CA . PHE A 1 121 ? 3.159 -6.794 -15.704 1.00 98.00 121 PHE A CA 1
ATOM 976 C C . PHE A 1 121 ? 3.428 -5.899 -14.495 1.00 98.00 121 PHE A C 1
ATOM 978 O O . PHE A 1 121 ? 2.729 -4.921 -14.249 1.00 98.00 121 PHE A O 1
ATOM 985 N N . MET A 1 122 ? 4.481 -6.228 -13.752 1.00 97.69 122 MET A N 1
ATOM 986 C CA . MET A 1 122 ? 5.059 -5.366 -12.722 1.00 97.69 122 MET A CA 1
ATOM 987 C C . MET A 1 122 ? 6.575 -5.544 -12.653 1.00 97.69 122 MET A C 1
ATOM 989 O O . MET A 1 122 ? 7.091 -6.636 -12.912 1.00 97.69 122 MET A O 1
ATOM 993 N N . ILE A 1 123 ? 7.279 -4.491 -12.258 1.00 97.50 123 ILE A N 1
ATOM 994 C CA . ILE A 1 123 ? 8.670 -4.549 -11.814 1.00 97.50 123 ILE A CA 1
ATOM 995 C C . ILE A 1 123 ? 8.685 -4.418 -10.296 1.00 97.50 123 ILE A C 1
ATOM 997 O O . ILE A 1 123 ? 8.007 -3.568 -9.734 1.00 97.50 123 ILE A O 1
ATOM 1001 N N . ARG A 1 124 ? 9.457 -5.272 -9.637 1.00 95.88 124 ARG A N 1
ATOM 1002 C CA . ARG A 1 124 ? 9.590 -5.331 -8.177 1.00 95.88 124 ARG A CA 1
ATOM 1003 C C . ARG A 1 124 ? 11.045 -5.518 -7.782 1.00 95.88 124 ARG A C 1
ATOM 1005 O O . ARG A 1 124 ? 11.866 -5.935 -8.607 1.00 95.88 124 ARG A O 1
ATOM 1012 N N . ASP A 1 125 ? 11.352 -5.266 -6.518 1.00 94.25 125 ASP A N 1
ATOM 1013 C CA . ASP A 1 125 ? 12.660 -5.580 -5.945 1.00 94.25 125 ASP A CA 1
ATOM 1014 C C . ASP A 1 125 ? 12.971 -7.082 -6.081 1.00 94.25 125 ASP A C 1
ATOM 1016 O O . ASP A 1 125 ? 12.102 -7.948 -5.922 1.00 94.25 125 ASP A O 1
ATOM 1020 N N . SER A 1 126 ? 14.221 -7.420 -6.400 1.00 92.75 126 SER A N 1
ATOM 1021 C CA . SER A 1 126 ? 14.656 -8.816 -6.469 1.00 92.75 126 SER A CA 1
ATOM 1022 C C . SER A 1 126 ? 14.916 -9.378 -5.069 1.00 92.75 126 SER A C 1
ATOM 1024 O O . SER A 1 126 ? 15.889 -9.015 -4.414 1.00 92.75 126 SER A O 1
ATOM 1026 N N . GLU A 1 127 ? 14.134 -10.378 -4.663 1.00 90.62 127 GLU A N 1
ATOM 1027 C CA . GLU A 1 127 ? 14.309 -11.080 -3.377 1.00 90.62 127 GLU A CA 1
ATOM 1028 C C . GLU A 1 127 ? 15.649 -11.821 -3.264 1.00 90.62 127 GLU A C 1
ATOM 1030 O O . GLU A 1 127 ? 16.177 -12.014 -2.176 1.00 90.62 127 GLU A O 1
ATOM 1035 N N . THR A 1 128 ? 16.210 -12.254 -4.395 1.00 88.31 128 THR A N 1
ATOM 1036 C CA . THR A 1 128 ? 17.448 -13.058 -4.422 1.00 88.31 128 THR A CA 1
ATOM 1037 C C . THR A 1 128 ? 18.719 -12.238 -4.613 1.00 88.31 128 THR A C 1
ATOM 1039 O O . THR A 1 128 ? 19.820 -12.781 -4.595 1.00 88.31 128 THR A O 1
ATOM 1042 N N . THR A 1 129 ? 18.609 -10.947 -4.922 1.00 86.06 129 THR A N 1
ATOM 1043 C CA . THR A 1 129 ? 19.768 -10.124 -5.295 1.00 86.06 129 THR A CA 1
ATOM 1044 C C . THR A 1 129 ? 19.469 -8.681 -4.948 1.00 86.06 129 THR A C 1
ATOM 1046 O O . THR A 1 129 ? 18.686 -8.032 -5.638 1.00 86.06 129 THR A O 1
ATOM 1049 N N . GLN A 1 130 ? 20.090 -8.210 -3.871 1.00 85.06 130 GLN A N 1
ATOM 1050 C CA . GLN A 1 130 ? 19.928 -6.851 -3.378 1.00 85.06 130 GLN A CA 1
ATOM 1051 C C . GLN A 1 130 ? 20.371 -5.836 -4.440 1.00 85.06 130 GLN A C 1
ATOM 1053 O O . GLN A 1 130 ? 21.391 -6.026 -5.100 1.00 85.06 130 GLN A O 1
ATOM 1058 N N . GLY A 1 131 ? 19.580 -4.778 -4.627 1.00 82.12 131 GLY A N 1
ATOM 1059 C CA . GLY A 1 131 ? 19.843 -3.737 -5.627 1.00 82.12 131 GLY A CA 1
ATOM 1060 C C . GLY A 1 131 ? 19.572 -4.151 -7.081 1.00 82.12 131 GLY A C 1
ATOM 1061 O O . GLY A 1 131 ? 19.841 -3.373 -7.989 1.00 82.12 131 GLY A O 1
ATOM 1062 N N . SER A 1 132 ? 19.055 -5.359 -7.325 1.00 89.88 132 SER A N 1
ATOM 1063 C CA . SER A 1 132 ? 18.533 -5.780 -8.633 1.00 89.88 132 SER A CA 1
ATOM 1064 C C . SER A 1 132 ? 17.004 -5.802 -8.631 1.00 89.88 132 SER A C 1
ATOM 1066 O O . SER A 1 132 ? 16.369 -5.797 -7.576 1.00 89.88 132 SER A O 1
ATOM 1068 N N . TYR A 1 133 ? 16.410 -5.920 -9.819 1.00 95.94 133 TYR A N 1
ATOM 1069 C CA . TYR A 1 133 ? 14.958 -5.940 -9.994 1.00 95.94 133 TYR A CA 1
ATOM 1070 C C . TYR A 1 133 ? 14.484 -7.236 -10.655 1.00 95.94 133 TYR A C 1
ATOM 1072 O O . TYR A 1 133 ? 15.263 -8.027 -11.193 1.00 95.94 133 TYR A O 1
ATOM 1080 N N . SER A 1 134 ? 13.181 -7.483 -10.603 1.00 97.62 134 SER A N 1
ATOM 1081 C CA . SER A 1 134 ? 12.525 -8.579 -11.315 1.00 97.62 134 SER A CA 1
ATOM 1082 C C . SER A 1 134 ? 11.302 -8.065 -12.063 1.00 97.62 134 SER A C 1
ATOM 1084 O O . SER A 1 134 ? 10.454 -7.404 -11.470 1.00 97.62 134 SER A O 1
ATOM 1086 N N . LEU A 1 135 ? 11.194 -8.404 -13.347 1.00 97.75 135 LEU A N 1
ATOM 1087 C CA . LEU A 1 135 ? 9.996 -8.198 -14.158 1.00 97.75 135 LEU A CA 1
ATOM 1088 C C . LEU A 1 135 ? 9.117 -9.447 -14.062 1.00 97.75 135 LEU A C 1
ATOM 1090 O O . LEU A 1 135 ? 9.573 -10.548 -14.362 1.00 97.75 135 LEU A O 1
ATOM 1094 N N . SER A 1 136 ? 7.864 -9.279 -13.655 1.00 98.19 136 SER A N 1
ATOM 1095 C CA . SER A 1 136 ? 6.869 -10.354 -13.575 1.00 98.19 136 SER A CA 1
ATOM 1096 C C . SER A 1 136 ? 5.770 -10.080 -14.601 1.00 98.19 136 SER A C 1
ATOM 1098 O O . SER A 1 136 ? 5.235 -8.973 -14.619 1.00 98.19 136 SER A O 1
ATOM 1100 N N . VAL A 1 137 ? 5.447 -11.053 -15.456 1.00 97.69 137 VAL A N 1
ATOM 1101 C CA . VAL A 1 137 ? 4.509 -10.892 -16.583 1.00 97.69 137 VAL A CA 1
ATOM 1102 C C . VAL A 1 137 ? 3.461 -11.996 -16.546 1.00 97.69 137 VAL A C 1
ATOM 1104 O O . VAL A 1 137 ? 3.813 -13.173 -16.453 1.00 97.69 137 VAL A O 1
ATOM 1107 N N . ARG A 1 138 ? 2.179 -11.624 -16.625 1.00 96.94 138 ARG A N 1
ATOM 1108 C CA . ARG A 1 138 ? 1.070 -12.569 -16.783 1.00 96.94 138 ARG A CA 1
ATOM 1109 C C . ARG A 1 138 ? 1.090 -13.159 -18.185 1.00 96.94 138 ARG A C 1
ATOM 1111 O O . ARG A 1 138 ? 1.061 -12.435 -19.178 1.00 96.94 138 ARG A O 1
ATOM 1118 N N . ASP A 1 139 ? 1.078 -14.475 -18.237 1.00 95.06 139 ASP A N 1
ATOM 1119 C CA . ASP A 1 139 ? 1.132 -15.283 -19.444 1.00 95.06 139 ASP A CA 1
ATOM 1120 C C . ASP A 1 139 ? -0.004 -16.315 -19.417 1.00 95.06 139 ASP A C 1
ATOM 1122 O O . ASP A 1 139 ? -0.616 -16.558 -18.374 1.00 95.06 139 ASP A O 1
ATOM 1126 N N . CYS A 1 140 ? -0.280 -16.937 -20.554 1.00 91.31 140 CYS A N 1
ATOM 1127 C CA . CYS A 1 140 ? -1.159 -18.094 -20.638 1.00 91.31 140 CYS A CA 1
ATOM 1128 C C . CYS A 1 140 ? -0.419 -19.228 -21.349 1.00 91.31 140 CYS A C 1
ATOM 1130 O O . CYS A 1 140 ? 0.061 -19.069 -22.472 1.00 91.31 140 CYS A O 1
ATOM 1132 N N . ASP A 1 141 ? -0.335 -20.389 -20.708 1.00 86.69 141 ASP A N 1
ATOM 1133 C CA . ASP A 1 141 ? 0.179 -21.597 -21.343 1.00 86.69 141 ASP A CA 1
ATOM 1134 C C . ASP A 1 141 ? -0.925 -22.653 -21.496 1.00 86.69 141 ASP A C 1
ATOM 1136 O O . ASP A 1 141 ? -2.098 -22.414 -21.207 1.00 86.69 141 ASP A O 1
ATOM 1140 N N . ARG A 1 142 ? -0.566 -23.844 -21.990 1.00 82.44 142 ARG A N 1
ATOM 1141 C CA . ARG A 1 142 ? -1.524 -24.942 -22.216 1.00 82.44 142 ARG A CA 1
ATOM 1142 C C . ARG A 1 142 ? -2.221 -25.417 -20.934 1.00 82.44 142 ARG A C 1
ATOM 1144 O O . ARG A 1 142 ? -3.225 -26.114 -21.030 1.00 82.44 142 ARG A O 1
ATOM 1151 N N . THR A 1 143 ? -1.673 -25.091 -19.765 1.00 82.38 143 THR A N 1
ATOM 1152 C CA . THR A 1 143 ? -2.189 -25.480 -18.448 1.00 82.38 143 THR A CA 1
ATOM 1153 C C . THR A 1 143 ? -3.017 -24.380 -17.782 1.00 82.38 143 THR A C 1
ATOM 1155 O O . THR A 1 143 ? -3.693 -24.655 -16.792 1.00 82.38 143 THR A O 1
ATOM 1158 N N . GLY A 1 144 ? -3.030 -23.170 -18.353 1.00 88.12 144 GLY A N 1
ATOM 1159 C CA . GLY A 1 144 ? -3.834 -22.040 -17.901 1.00 88.12 144 GLY A CA 1
ATOM 1160 C C . GLY A 1 144 ? -3.015 -20.765 -17.710 1.00 88.12 144 GLY A C 1
ATOM 1161 O O . GLY A 1 144 ? -1.932 -20.597 -18.275 1.00 88.12 144 GLY A O 1
ATOM 1162 N N . ASP A 1 145 ? -3.557 -19.848 -16.912 1.00 91.75 145 ASP A N 1
ATOM 1163 C CA . ASP A 1 145 ? -2.886 -18.596 -16.575 1.00 91.75 145 ASP A CA 1
ATOM 1164 C C . ASP A 1 145 ? -1.663 -18.860 -15.690 1.00 91.75 145 ASP A C 1
ATOM 1166 O O . ASP A 1 145 ? -1.748 -19.513 -14.647 1.00 91.75 145 ASP A O 1
ATOM 1170 N N . THR A 1 146 ? -0.518 -18.308 -16.086 1.00 95.19 146 THR A N 1
ATOM 1171 C CA . THR A 1 146 ? 0.732 -18.388 -15.327 1.00 95.19 146 THR A CA 1
ATOM 1172 C C . THR A 1 146 ? 1.408 -17.022 -15.252 1.00 95.19 146 THR A C 1
ATOM 1174 O O . THR A 1 146 ? 0.978 -16.050 -15.872 1.00 95.19 146 THR A O 1
ATOM 1177 N N . VAL A 1 147 ? 2.471 -16.916 -14.457 1.00 97.12 147 VAL A N 1
ATOM 1178 C CA . VAL A 1 147 ? 3.302 -15.710 -14.389 1.00 97.12 147 VAL A CA 1
ATOM 1179 C C . VAL A 1 147 ? 4.751 -16.100 -14.635 1.00 97.12 147 VAL A C 1
ATOM 1181 O O . VAL A 1 147 ? 5.291 -16.986 -13.967 1.00 97.12 147 VAL A O 1
ATOM 1184 N N . LYS A 1 148 ? 5.393 -15.441 -15.601 1.00 96.94 148 LYS A N 1
ATOM 1185 C CA . LYS A 1 148 ? 6.822 -15.605 -15.887 1.00 96.94 148 LYS A CA 1
ATOM 1186 C C . LYS A 1 148 ? 7.612 -14.490 -15.213 1.00 96.94 148 LYS A C 1
ATOM 1188 O O . LYS A 1 148 ? 7.174 -13.343 -15.175 1.00 96.94 148 LYS A O 1
ATOM 1193 N N . HIS A 1 149 ? 8.788 -14.835 -14.694 1.00 97.31 149 HIS A N 1
ATOM 1194 C CA . HIS A 1 149 ? 9.662 -13.913 -13.966 1.00 97.31 149 HIS A CA 1
ATOM 1195 C C . HIS A 1 149 ? 11.002 -13.792 -14.683 1.00 97.31 149 HIS A C 1
ATOM 1197 O O . HIS A 1 149 ? 11.660 -14.799 -14.944 1.00 97.31 149 HIS A O 1
ATOM 1203 N N . TYR A 1 150 ? 11.422 -12.562 -14.947 1.00 96.25 150 TYR A N 1
ATOM 1204 C CA . TYR A 1 150 ? 12.685 -12.230 -15.590 1.00 96.25 150 TYR A CA 1
ATOM 1205 C C . TYR A 1 150 ? 13.543 -11.423 -14.625 1.00 96.25 150 TYR A C 1
ATOM 1207 O O . TYR A 1 150 ? 13.111 -10.394 -14.104 1.00 96.25 150 TYR A O 1
ATOM 1215 N N . LYS A 1 151 ? 14.774 -11.878 -14.388 1.00 95.62 151 LYS A N 1
ATOM 1216 C CA . LYS A 1 151 ? 15.736 -11.125 -13.583 1.00 95.62 151 LYS A CA 1
ATOM 1217 C C . LYS A 1 151 ? 16.235 -9.934 -14.396 1.00 95.62 151 LYS A C 1
ATOM 1219 O O . LYS A 1 151 ? 16.839 -10.131 -15.447 1.00 95.62 151 LYS A O 1
ATOM 1224 N N . ILE A 1 152 ? 16.022 -8.728 -13.882 1.00 96.12 152 ILE A N 1
ATOM 1225 C CA . ILE A 1 152 ? 16.629 -7.512 -14.417 1.00 96.12 152 ILE A CA 1
ATOM 1226 C C . ILE A 1 152 ? 17.939 -7.309 -13.663 1.00 96.12 152 ILE A C 1
ATOM 1228 O O . ILE A 1 152 ? 17.956 -7.092 -12.449 1.00 96.12 152 ILE A O 1
ATOM 1232 N N . ARG A 1 153 ? 19.048 -7.428 -14.384 1.00 91.19 153 ARG A N 1
ATOM 1233 C CA . ARG A 1 153 ? 20.385 -7.215 -13.840 1.00 91.19 153 ARG A CA 1
ATOM 1234 C C . ARG A 1 153 ? 20.772 -5.753 -13.982 1.00 91.19 153 ARG A C 1
ATOM 1236 O O . ARG A 1 153 ? 20.442 -5.121 -14.984 1.00 91.19 153 ARG A O 1
ATOM 1243 N N . THR A 1 154 ? 21.490 -5.260 -12.986 1.00 89.19 154 THR A N 1
ATOM 1244 C CA . THR A 1 154 ? 22.126 -3.947 -12.986 1.00 89.19 154 THR A CA 1
ATOM 1245 C C . THR A 1 154 ? 23.572 -4.064 -13.463 1.00 89.19 154 THR A C 1
ATOM 1247 O O . THR A 1 154 ? 24.249 -5.058 -13.194 1.00 89.19 154 THR A O 1
ATOM 1250 N N . LEU A 1 155 ? 24.024 -3.075 -14.228 1.00 85.94 155 LEU A N 1
ATOM 1251 C CA . LEU A 1 155 ? 25.414 -2.906 -14.646 1.00 85.94 155 LEU A CA 1
ATOM 1252 C C . LEU A 1 155 ? 26.120 -1.932 -13.698 1.00 85.94 155 LEU A C 1
ATOM 1254 O O . LEU A 1 155 ? 25.498 -0.986 -13.215 1.00 85.94 155 LEU A O 1
ATOM 1258 N N . ASP A 1 156 ? 27.429 -2.109 -13.508 1.00 83.31 156 ASP A N 1
ATOM 1259 C CA . ASP A 1 156 ? 28.245 -1.259 -12.624 1.00 83.31 156 ASP A CA 1
ATOM 1260 C C . ASP A 1 156 ? 28.238 0.224 -13.040 1.00 83.31 156 ASP A C 1
ATOM 1262 O O . ASP A 1 156 ? 28.417 1.113 -12.211 1.00 83.31 156 ASP A O 1
ATOM 1266 N N . ASN A 1 157 ? 27.999 0.506 -14.324 1.00 81.38 157 ASN A N 1
ATOM 1267 C CA . ASN A 1 157 ? 27.928 1.853 -14.891 1.00 81.38 157 ASN A CA 1
ATOM 1268 C C . ASN A 1 157 ? 26.504 2.447 -14.943 1.00 81.38 157 ASN A C 1
ATOM 1270 O O . ASN A 1 157 ? 26.309 3.462 -15.608 1.00 81.38 157 ASN A O 1
ATOM 1274 N N . GLY A 1 158 ? 25.521 1.848 -14.258 1.00 74.69 158 GLY A N 1
ATOM 1275 C CA . GLY A 1 158 ? 24.179 2.428 -14.111 1.00 74.69 158 GLY A CA 1
ATOM 1276 C C . GLY A 1 158 ? 23.175 2.068 -15.211 1.00 74.69 158 GLY A C 1
ATOM 1277 O O . GLY A 1 158 ? 22.328 2.888 -15.546 1.00 74.69 158 GLY A O 1
ATOM 1278 N N . GLY A 1 159 ? 23.249 0.853 -15.764 1.00 88.81 159 GLY A N 1
ATOM 1279 C CA . GLY A 1 159 ? 22.291 0.343 -16.755 1.00 88.81 159 GLY A CA 1
ATOM 1280 C C . GLY A 1 159 ? 21.554 -0.927 -16.318 1.00 88.81 159 GLY A C 1
ATOM 1281 O O . GLY A 1 159 ? 21.922 -1.577 -15.341 1.00 88.81 159 GLY A O 1
ATOM 1282 N N . PHE A 1 160 ? 20.529 -1.306 -17.078 1.00 94.38 160 PHE A N 1
ATOM 1283 C CA . PHE A 1 160 ? 19.627 -2.426 -16.814 1.00 94.38 160 PHE A CA 1
ATOM 1284 C C . PHE A 1 160 ? 19.524 -3.353 -18.019 1.00 94.38 160 PHE A C 1
ATOM 1286 O O . PHE A 1 160 ? 19.485 -2.896 -19.160 1.00 94.38 160 PHE A O 1
ATOM 1293 N N . TYR A 1 161 ? 19.417 -4.659 -17.787 1.00 93.81 161 TYR A N 1
ATOM 1294 C CA . TYR A 1 161 ? 19.118 -5.612 -18.856 1.00 93.81 161 TYR A CA 1
ATOM 1295 C C . TYR A 1 161 ? 18.461 -6.894 -18.340 1.00 93.81 161 TYR A C 1
ATOM 1297 O O . TYR A 1 161 ? 18.662 -7.307 -17.198 1.00 93.81 161 TYR A O 1
ATOM 1305 N N . ILE A 1 162 ? 17.703 -7.553 -19.220 1.00 94.19 162 ILE A N 1
ATOM 1306 C CA . ILE A 1 162 ? 17.224 -8.935 -19.035 1.00 94.19 162 ILE A CA 1
ATOM 1307 C C . ILE A 1 162 ? 18.085 -9.882 -19.877 1.00 94.19 162 ILE A C 1
ATOM 1309 O O . ILE A 1 162 ? 18.636 -10.859 -19.372 1.00 94.19 162 ILE A O 1
ATOM 1313 N N . SER A 1 163 ? 18.251 -9.552 -21.160 1.00 90.19 163 SER A N 1
ATOM 1314 C CA . SER A 1 163 ? 19.148 -10.229 -22.097 1.00 90.19 163 SER A CA 1
ATOM 1315 C C . SER A 1 163 ? 20.401 -9.377 -22.316 1.00 90.19 163 SER A C 1
ATOM 1317 O O . SER A 1 163 ? 20.254 -8.198 -22.620 1.00 90.19 163 SER A O 1
ATOM 1319 N N . PRO A 1 164 ? 21.627 -9.932 -22.244 1.00 88.06 164 PRO A N 1
ATOM 1320 C CA . PRO A 1 164 ? 22.858 -9.170 -22.489 1.00 88.06 164 PRO A CA 1
ATOM 1321 C C . PRO A 1 164 ? 22.958 -8.529 -23.882 1.00 88.06 164 PRO A C 1
ATOM 1323 O O . PRO A 1 164 ? 23.852 -7.725 -24.118 1.00 88.06 164 PRO A O 1
ATOM 1326 N N . ARG A 1 165 ? 22.079 -8.905 -24.822 1.00 89.00 165 ARG A N 1
ATOM 1327 C CA . ARG A 1 165 ? 22.047 -8.352 -26.184 1.00 89.00 165 ARG A CA 1
ATOM 1328 C C . ARG A 1 165 ? 21.561 -6.905 -26.230 1.00 89.00 165 ARG A C 1
ATOM 1330 O O . ARG A 1 165 ? 21.888 -6.206 -27.181 1.00 89.00 165 ARG A O 1
ATOM 1337 N N . ILE A 1 166 ? 20.755 -6.487 -25.252 1.00 90.50 166 ILE A N 1
ATOM 1338 C CA . ILE A 1 166 ? 20.114 -5.171 -25.231 1.00 90.50 166 ILE A CA 1
ATOM 1339 C C . ILE A 1 166 ? 20.156 -4.634 -23.801 1.00 90.50 166 ILE A C 1
ATOM 1341 O O . ILE A 1 166 ? 19.663 -5.268 -22.867 1.00 90.50 166 ILE A O 1
ATOM 1345 N N . THR A 1 167 ? 20.751 -3.456 -23.640 1.00 93.69 167 THR A N 1
ATOM 1346 C CA . THR A 1 167 ? 20.920 -2.763 -22.359 1.00 93.69 167 THR A CA 1
ATOM 1347 C C . THR A 1 167 ? 20.190 -1.428 -22.385 1.00 93.69 167 THR A C 1
ATOM 1349 O O . THR A 1 167 ? 20.148 -0.768 -23.421 1.00 93.69 167 THR A O 1
ATOM 1352 N N . PHE A 1 168 ? 19.675 -1.005 -21.237 1.00 94.06 168 PHE A N 1
ATOM 1353 C CA . PHE A 1 168 ? 18.889 0.215 -21.073 1.00 94.06 168 PHE A CA 1
ATOM 1354 C C . PHE A 1 168 ? 19.504 1.102 -19.995 1.00 94.06 168 PHE A C 1
ATOM 1356 O O . PHE A 1 168 ? 20.044 0.591 -19.018 1.00 94.06 168 PHE A O 1
ATOM 1363 N N . ASN A 1 169 ? 19.395 2.421 -20.136 1.00 92.06 169 ASN A N 1
ATOM 1364 C CA . ASN A 1 169 ? 19.866 3.351 -19.105 1.00 92.06 169 ASN A CA 1
ATOM 1365 C C . ASN A 1 169 ? 18.870 3.456 -17.945 1.00 92.06 169 ASN A C 1
ATOM 1367 O O . ASN A 1 169 ? 19.260 3.673 -16.804 1.00 92.06 169 ASN A O 1
ATOM 1371 N N . THR A 1 170 ? 17.578 3.285 -18.232 1.00 92.56 170 THR A N 1
ATOM 1372 C CA . THR A 1 170 ? 16.504 3.378 -17.239 1.00 92.56 170 THR A CA 1
ATOM 1373 C C . THR A 1 170 ? 15.559 2.180 -17.325 1.00 92.56 170 THR A C 1
ATOM 1375 O O . THR A 1 170 ? 15.470 1.499 -18.352 1.00 92.56 170 THR A O 1
ATOM 1378 N N . LEU A 1 171 ? 14.826 1.912 -16.241 1.00 94.12 171 LEU A N 1
ATOM 1379 C CA . LEU A 1 171 ? 13.768 0.899 -16.250 1.00 94.12 171 LEU A CA 1
ATOM 1380 C C . LEU A 1 171 ? 12.591 1.319 -17.148 1.00 94.12 171 LEU A C 1
ATOM 1382 O O . LEU A 1 171 ? 11.953 0.460 -17.750 1.00 94.12 171 LEU A O 1
ATOM 1386 N N . GLN A 1 172 ? 12.345 2.622 -17.298 1.00 94.75 172 GLN A N 1
ATOM 1387 C CA . GLN A 1 172 ? 11.353 3.187 -18.213 1.00 94.75 172 GLN A CA 1
ATOM 1388 C C . GLN A 1 172 ? 11.651 2.807 -19.669 1.00 94.75 172 GLN A C 1
ATOM 1390 O O . GLN A 1 172 ? 10.747 2.384 -20.396 1.00 94.75 172 GLN A O 1
ATOM 1395 N N . ASP A 1 173 ? 12.917 2.910 -20.084 1.00 93.75 173 ASP A N 1
ATOM 1396 C CA . ASP A 1 173 ? 13.356 2.515 -21.428 1.00 93.75 173 ASP A CA 1
ATOM 1397 C C . ASP A 1 173 ? 13.179 1.005 -21.636 1.00 93.75 173 ASP A C 1
ATOM 1399 O O . ASP A 1 173 ? 12.661 0.573 -22.668 1.00 93.75 173 ASP A O 1
ATOM 1403 N N . LEU A 1 174 ? 13.534 0.204 -20.622 1.00 95.31 174 LEU A N 1
ATOM 1404 C CA . LEU A 1 174 ? 13.344 -1.249 -20.627 1.00 95.31 174 LEU A CA 1
ATOM 1405 C C . LEU A 1 174 ? 11.863 -1.609 -20.808 1.00 95.31 174 LEU A C 1
ATOM 1407 O O . LEU A 1 174 ? 11.520 -2.411 -21.677 1.00 95.31 174 LEU A O 1
ATOM 1411 N N . VAL A 1 175 ? 10.973 -1.007 -20.015 1.00 95.31 175 VAL A N 1
ATOM 1412 C CA . VAL A 1 175 ? 9.524 -1.240 -20.105 1.00 95.31 175 VAL A CA 1
ATOM 1413 C C . VAL A 1 175 ? 9.001 -0.825 -21.476 1.00 95.31 175 VAL A C 1
ATOM 1415 O O . VAL A 1 175 ? 8.257 -1.582 -22.097 1.00 95.31 175 VAL A O 1
ATOM 1418 N N . SER A 1 176 ? 9.402 0.347 -21.969 1.00 94.50 176 SER A N 1
ATOM 1419 C CA . SER A 1 176 ? 8.962 0.869 -23.267 1.00 94.50 176 SER A CA 1
ATOM 1420 C C . SER A 1 176 ? 9.360 -0.052 -24.417 1.00 94.50 176 SER A C 1
ATOM 1422 O O . SER A 1 176 ? 8.542 -0.318 -25.294 1.00 94.50 176 SER A O 1
ATOM 1424 N N . HIS A 1 177 ? 10.573 -0.601 -24.378 1.00 94.69 177 HIS A N 1
ATOM 1425 C CA . HIS A 1 177 ? 11.059 -1.554 -25.369 1.00 94.69 177 HIS A CA 1
ATOM 1426 C C . HIS A 1 177 ? 10.276 -2.879 -25.358 1.00 94.69 177 HIS A C 1
ATOM 1428 O O . HIS A 1 177 ? 9.834 -3.355 -26.402 1.00 94.69 177 HIS A O 1
ATOM 1434 N N . TYR A 1 178 ? 10.029 -3.470 -24.185 1.00 95.50 178 TYR A N 1
ATOM 1435 C CA . TYR A 1 178 ? 9.338 -4.764 -24.110 1.00 95.50 178 TYR A CA 1
ATOM 1436 C C . TYR A 1 178 ? 7.815 -4.688 -24.335 1.00 95.50 178 TYR A C 1
ATOM 1438 O O . TYR A 1 178 ? 7.155 -5.727 -24.442 1.00 95.50 178 TYR A O 1
ATOM 1446 N N . LYS A 1 179 ? 7.240 -3.489 -24.505 1.00 93.50 179 LYS A N 1
ATOM 1447 C CA . LYS A 1 179 ? 5.863 -3.326 -25.010 1.00 93.50 179 LYS A CA 1
ATOM 1448 C C . LYS A 1 179 ? 5.700 -3.783 -26.467 1.00 93.50 179 LYS A C 1
ATOM 1450 O O . LYS A 1 179 ? 4.592 -4.141 -26.856 1.00 93.50 179 LYS A O 1
ATOM 1455 N N . SER A 1 180 ? 6.772 -3.825 -27.265 1.00 86.25 180 SER A N 1
ATOM 1456 C CA . SER A 1 180 ? 6.733 -4.220 -28.687 1.00 86.25 180 SER A CA 1
ATOM 1457 C C . SER A 1 180 ? 7.176 -5.665 -28.985 1.00 86.25 180 SER A C 1
ATOM 1459 O O . SER A 1 180 ? 7.404 -5.995 -30.142 1.00 86.25 180 SER A O 1
ATOM 1461 N N . ASN A 1 181 ? 7.230 -6.539 -27.972 1.00 68.19 181 ASN A N 1
ATOM 1462 C CA . ASN A 1 181 ? 7.536 -7.980 -28.073 1.00 68.19 181 ASN A CA 1
ATOM 1463 C C . ASN A 1 181 ? 8.941 -8.364 -28.586 1.00 68.19 181 ASN A C 1
ATOM 1465 O O . ASN A 1 181 ? 9.074 -8.985 -29.639 1.00 68.19 181 ASN A O 1
ATOM 1469 N N . ASP A 1 182 ? 9.994 -8.070 -27.820 1.00 74.50 182 ASP A N 1
ATOM 1470 C CA . ASP A 1 182 ? 11.368 -8.476 -28.168 1.00 74.50 182 ASP A CA 1
ATOM 1471 C C . ASP A 1 182 ? 11.886 -9.646 -27.301 1.00 74.50 182 ASP A C 1
ATOM 1473 O O . ASP A 1 182 ? 12.775 -9.503 -26.467 1.00 74.50 182 ASP A O 1
ATOM 1477 N N . GLY A 1 183 ? 11.288 -10.835 -27.446 1.00 82.75 183 GLY A N 1
ATOM 1478 C CA . GLY A 1 183 ? 11.834 -12.074 -26.863 1.00 82.75 183 GLY A CA 1
ATOM 1479 C C . GLY A 1 183 ? 11.411 -12.422 -25.426 1.00 82.75 183 GLY A C 1
ATOM 1480 O O . GLY A 1 183 ? 11.985 -13.340 -24.833 1.00 82.75 183 GLY A O 1
ATOM 1481 N N . LEU A 1 184 ? 10.402 -11.746 -24.864 1.00 91.62 184 LEU A N 1
ATOM 1482 C CA . LEU A 1 184 ? 9.691 -12.218 -23.663 1.00 91.62 184 LEU A CA 1
ATOM 1483 C C . LEU A 1 184 ? 8.592 -13.232 -24.034 1.00 91.62 184 LEU A C 1
ATOM 1485 O O . LEU A 1 184 ? 8.321 -13.476 -25.205 1.00 91.62 184 LEU A O 1
ATOM 1489 N N . CYS A 1 185 ? 7.950 -13.833 -23.027 1.00 92.06 185 CYS A N 1
ATOM 1490 C CA . CYS A 1 185 ? 6.797 -14.721 -23.226 1.00 92.06 185 CYS A CA 1
ATOM 1491 C C . CYS A 1 185 ? 5.598 -13.991 -23.841 1.00 92.06 185 CYS A C 1
ATOM 1493 O O . CYS A 1 185 ? 4.869 -14.575 -24.634 1.00 92.06 185 CYS A O 1
ATOM 1495 N N . GLN A 1 186 ? 5.417 -12.721 -23.477 1.00 93.00 186 GLN A N 1
ATOM 1496 C CA . GLN A 1 186 ? 4.357 -11.838 -23.942 1.00 93.00 186 GLN A CA 1
ATOM 1497 C C . GLN A 1 186 ? 4.891 -10.410 -24.036 1.00 93.00 186 GLN A C 1
ATOM 1499 O O . GLN A 1 186 ? 5.755 -10.011 -23.247 1.00 93.00 186 GLN A O 1
ATOM 1504 N N . SER A 1 187 ? 4.322 -9.617 -24.943 1.00 94.56 187 SER A N 1
ATOM 1505 C CA . SER A 1 187 ? 4.475 -8.162 -24.917 1.00 94.56 187 SER A CA 1
ATOM 1506 C C . SER A 1 187 ? 3.933 -7.593 -23.614 1.00 94.56 187 SER A C 1
ATOM 1508 O O . SER A 1 187 ? 2.873 -8.012 -23.142 1.00 94.56 187 SER A O 1
ATOM 1510 N N . LEU A 1 188 ? 4.598 -6.574 -23.076 1.00 96.62 188 LEU A N 1
ATOM 1511 C CA . LEU A 1 188 ? 4.059 -5.827 -21.944 1.00 96.62 188 LEU A CA 1
ATOM 1512 C C . LEU A 1 188 ? 2.850 -5.005 -22.404 1.00 96.62 188 LEU A C 1
ATOM 1514 O O . LEU A 1 188 ? 2.958 -4.213 -23.338 1.00 96.62 188 LEU A O 1
ATOM 1518 N N . THR A 1 189 ? 1.696 -5.187 -21.762 1.00 94.81 189 THR A N 1
ATOM 1519 C CA . THR A 1 189 ? 0.457 -4.489 -22.139 1.00 94.81 189 THR A CA 1
ATOM 1520 C C . THR A 1 189 ? 0.129 -3.383 -21.144 1.00 94.81 189 THR A C 1
ATOM 1522 O O . THR A 1 189 ? 0.348 -2.205 -21.425 1.00 94.81 189 THR A O 1
ATOM 1525 N N . SER A 1 190 ? -0.358 -3.750 -19.960 1.00 95.12 190 SER A N 1
ATOM 1526 C CA . SER A 1 190 ? -0.728 -2.819 -18.894 1.00 95.12 190 SER A CA 1
ATOM 1527 C C . SER A 1 190 ? 0.018 -3.129 -17.595 1.00 95.12 190 SER A C 1
ATOM 1529 O O . SER A 1 190 ? 0.290 -4.298 -17.314 1.00 95.12 190 SER A O 1
ATOM 1531 N N . PRO A 1 191 ? 0.302 -2.124 -16.753 1.00 96.38 191 PRO A N 1
ATOM 1532 C CA . PRO A 1 191 ? 0.703 -2.380 -15.377 1.00 96.38 191 PRO A CA 1
ATOM 1533 C C . PRO A 1 191 ? -0.307 -3.289 -14.664 1.00 96.38 191 PRO A C 1
ATOM 1535 O O . PRO A 1 191 ? -1.499 -3.300 -14.999 1.00 96.38 191 PRO A O 1
ATOM 1538 N N . CYS A 1 192 ? 0.170 -4.056 -13.688 1.00 95.81 192 CYS A N 1
ATOM 1539 C CA . CYS A 1 192 ? -0.685 -4.800 -12.779 1.00 95.81 192 CYS A CA 1
ATOM 1540 C C . CYS A 1 192 ? -1.617 -3.827 -12.055 1.00 95.81 192 CYS A C 1
ATOM 1542 O O . CYS A 1 192 ? -1.197 -2.762 -11.607 1.00 95.81 192 CYS A O 1
ATOM 1544 N N . LEU A 1 193 ? -2.882 -4.202 -11.902 1.00 90.94 193 LEU A N 1
ATOM 1545 C CA . LEU A 1 193 ? -3.805 -3.447 -11.069 1.00 90.94 193 LEU A CA 1
ATOM 1546 C C . LEU A 1 193 ? -3.338 -3.516 -9.609 1.00 90.94 193 LEU A C 1
ATOM 1548 O O . LEU A 1 193 ? -3.355 -4.586 -8.999 1.00 90.94 193 LEU A O 1
ATOM 1552 N N . SER A 1 194 ? -2.920 -2.375 -9.060 1.00 77.50 194 SER A N 1
ATOM 1553 C CA . SER A 1 194 ? -2.608 -2.234 -7.638 1.00 77.50 194 SER A CA 1
ATOM 1554 C C . SER A 1 194 ? -3.871 -1.838 -6.867 1.00 77.50 194 SER A C 1
ATOM 1556 O O . SER A 1 194 ? -4.534 -0.864 -7.249 1.00 77.50 194 SER A O 1
ATOM 1558 N N . PRO A 1 195 ? -4.251 -2.551 -5.793 1.00 70.00 195 PRO A N 1
ATOM 1559 C CA . PRO A 1 195 ? -5.279 -2.058 -4.893 1.00 70.00 195 PRO A CA 1
ATOM 1560 C C . PRO A 1 195 ? -4.773 -0.786 -4.203 1.00 70.00 195 PRO A C 1
ATOM 1562 O O . PRO A 1 195 ? -3.642 -0.738 -3.721 1.00 70.00 195 PRO A O 1
ATOM 1565 N N . LYS A 1 196 ? -5.621 0.247 -4.129 1.00 71.00 196 LYS A N 1
ATOM 1566 C CA . LYS A 1 196 ? -5.294 1.472 -3.390 1.00 71.00 196 LYS A CA 1
ATOM 1567 C C . LYS A 1 196 ? -4.897 1.093 -1.954 1.00 71.00 196 LYS A C 1
ATOM 1569 O O . LYS A 1 196 ? -5.659 0.357 -1.316 1.00 71.00 196 LYS A O 1
ATOM 1574 N N . PRO A 1 197 ? -3.749 1.570 -1.439 1.00 76.62 197 PRO A N 1
ATOM 1575 C CA . PRO A 1 197 ? -3.315 1.225 -0.097 1.00 76.62 197 PRO A CA 1
ATOM 1576 C C . PRO A 1 197 ? -4.367 1.664 0.918 1.00 76.62 197 PRO A C 1
ATOM 1578 O O . PRO A 1 197 ? -4.991 2.726 0.785 1.00 76.62 197 PRO A O 1
ATOM 1581 N N . GLN A 1 198 ? -4.574 0.837 1.942 1.00 77.56 198 GLN A N 1
ATOM 1582 C CA . GLN A 1 198 ? -5.457 1.218 3.032 1.00 77.56 198 GLN A CA 1
ATOM 1583 C C . GLN A 1 198 ? -4.905 2.460 3.734 1.00 77.56 198 GLN A C 1
ATOM 1585 O O . GLN A 1 198 ? -3.690 2.646 3.862 1.00 77.56 198 GLN A O 1
ATOM 1590 N N . LYS A 1 199 ? -5.818 3.337 4.154 1.00 83.31 199 LYS A N 1
ATOM 1591 C CA . LYS A 1 199 ? -5.454 4.512 4.941 1.00 83.31 199 LYS A CA 1
ATOM 1592 C C . LYS A 1 199 ? -4.901 4.042 6.293 1.00 83.31 199 LYS A C 1
ATOM 1594 O O . LYS A 1 199 ? -5.524 3.164 6.898 1.00 83.31 199 LYS A O 1
ATOM 1599 N N . PRO A 1 200 ? -3.772 4.598 6.762 1.00 86.31 200 PRO A N 1
ATOM 1600 C CA . PRO A 1 200 ? -3.300 4.377 8.121 1.00 86.31 200 PRO A CA 1
ATOM 1601 C C . PRO A 1 200 ? -4.379 4.695 9.159 1.00 86.31 200 PRO A C 1
ATOM 1603 O O . PRO A 1 200 ? -5.273 5.510 8.916 1.00 86.31 200 PRO A O 1
ATOM 1606 N N . TRP A 1 201 ? -4.283 4.054 10.322 1.00 89.50 201 TRP A N 1
ATOM 1607 C CA . TRP A 1 201 ? -5.136 4.388 11.460 1.00 89.50 201 TRP A CA 1
ATOM 1608 C C . TRP A 1 201 ? -4.850 5.809 11.954 1.00 89.50 201 TRP A C 1
ATOM 1610 O O . TRP A 1 201 ? -3.723 6.279 11.814 1.00 89.50 201 TRP A O 1
ATOM 1620 N N . GLU A 1 202 ? -5.846 6.479 12.536 1.00 87.81 202 GLU A N 1
ATOM 1621 C CA . GLU A 1 202 ? -5.713 7.848 13.048 1.00 87.81 202 GLU A CA 1
ATOM 1622 C C . GLU A 1 202 ? -4.500 7.984 13.991 1.00 87.81 202 GLU A C 1
ATOM 1624 O O . GLU A 1 202 ? -4.236 7.128 14.845 1.00 87.81 202 GLU A O 1
ATOM 1629 N N . LYS A 1 203 ? -3.729 9.062 13.806 1.00 83.00 203 LYS A N 1
ATOM 1630 C CA . LYS A 1 203 ? -2.511 9.322 14.576 1.00 83.00 203 LYS A CA 1
ATOM 1631 C C . LYS A 1 203 ? -2.842 9.457 16.066 1.00 83.00 203 LYS A C 1
ATOM 1633 O O . LYS A 1 203 ? -3.774 10.152 16.442 1.00 83.00 203 LYS A O 1
ATOM 1638 N N . ASP A 1 204 ? -2.050 8.799 16.913 1.00 85.00 204 ASP A N 1
ATOM 1639 C CA . ASP A 1 204 ? -2.175 8.805 18.381 1.00 85.00 204 ASP A CA 1
ATOM 1640 C C . ASP A 1 204 ? -3.511 8.252 18.944 1.00 85.00 204 ASP A C 1
ATOM 1642 O O . ASP A 1 204 ? -3.721 8.249 20.157 1.00 85.00 204 ASP A O 1
ATOM 1646 N N . ALA A 1 205 ? -4.380 7.676 18.105 1.00 90.31 205 ALA A N 1
ATOM 1647 C CA . ALA A 1 205 ? -5.689 7.150 18.498 1.00 90.31 205 ALA A CA 1
ATOM 1648 C C . ALA A 1 205 ? -5.633 5.690 18.997 1.00 90.31 205 ALA A C 1
ATOM 1650 O O . ALA A 1 205 ? -6.228 4.794 18.402 1.00 90.31 205 ALA A O 1
ATOM 1651 N N . TRP A 1 206 ? -4.900 5.425 20.083 1.00 92.50 206 TRP A N 1
ATOM 1652 C CA . TRP A 1 206 ? -4.771 4.064 20.633 1.00 92.50 206 TRP A CA 1
ATOM 1653 C C . TRP A 1 206 ? -5.917 3.662 21.572 1.00 92.50 206 TRP A C 1
ATOM 1655 O O . TRP A 1 206 ? -6.615 2.684 21.313 1.00 92.50 206 TRP A O 1
ATOM 1665 N N . GLU A 1 207 ? -6.120 4.417 22.652 1.00 94.38 207 GLU A N 1
ATOM 1666 C CA . GLU A 1 207 ? -7.263 4.255 23.555 1.00 94.38 207 GLU A CA 1
ATOM 1667 C C . GLU A 1 207 ? -8.334 5.276 23.167 1.00 94.38 207 GLU A C 1
ATOM 1669 O O . GLU A 1 207 ? -8.172 6.475 23.403 1.00 94.38 207 GLU A O 1
ATOM 1674 N N . ILE A 1 208 ? -9.417 4.811 22.545 1.00 95.12 208 ILE A N 1
ATOM 1675 C CA . ILE A 1 208 ? -10.455 5.680 21.971 1.00 95.12 208 ILE A CA 1
ATOM 1676 C C . ILE A 1 208 ? -11.710 5.741 22.861 1.00 95.12 208 ILE A C 1
ATOM 1678 O O . ILE A 1 208 ? -12.008 4.779 23.574 1.00 95.12 208 ILE A O 1
ATOM 1682 N N . PRO A 1 209 ? -12.472 6.853 22.839 1.00 94.62 209 PRO A N 1
ATOM 1683 C CA . PRO A 1 209 ? -13.748 6.948 23.550 1.00 94.62 209 PRO A CA 1
ATOM 1684 C C . PRO A 1 209 ? -14.801 6.038 22.905 1.00 94.62 209 PRO A C 1
ATOM 1686 O O . PRO A 1 209 ? -14.847 5.912 21.677 1.00 94.62 209 PRO A O 1
ATOM 1689 N N . ARG A 1 210 ? -15.671 5.411 23.704 1.00 94.94 210 ARG A N 1
ATOM 1690 C CA . ARG A 1 210 ? -16.677 4.453 23.207 1.00 94.94 210 ARG A CA 1
ATOM 1691 C C . ARG A 1 210 ? -17.640 5.101 22.212 1.00 94.94 210 ARG A C 1
ATOM 1693 O O . ARG A 1 210 ? -18.046 4.463 21.245 1.00 94.94 210 ARG A O 1
ATOM 1700 N N . GLU A 1 211 ? -17.948 6.377 22.413 1.00 94.62 211 GLU A N 1
ATOM 1701 C CA . GLU A 1 211 ? -18.877 7.180 21.613 1.00 94.62 211 GLU A CA 1
ATOM 1702 C C . GLU A 1 211 ? -18.371 7.418 20.185 1.00 94.62 211 GLU A C 1
ATOM 1704 O O . GLU A 1 211 ? -19.162 7.707 19.287 1.00 94.62 211 GLU A O 1
ATOM 1709 N N . SER A 1 212 ? -17.060 7.272 19.954 1.00 94.81 212 SER A N 1
ATOM 1710 C CA . SER A 1 212 ? -16.474 7.346 18.609 1.00 94.81 212 SER A CA 1
ATOM 1711 C C . SER A 1 212 ? -16.863 6.159 17.720 1.00 94.81 212 SER A C 1
ATOM 1713 O O . SER A 1 212 ? -16.680 6.216 16.502 1.00 94.81 212 SER A O 1
ATOM 1715 N N . LEU A 1 213 ? -17.408 5.086 18.308 1.00 96.12 213 LEU A N 1
ATOM 1716 C CA . LEU A 1 213 ? -17.804 3.868 17.615 1.00 96.12 213 LEU A CA 1
ATOM 1717 C C . LEU A 1 213 ? -19.324 3.757 17.508 1.00 96.12 213 LEU A C 1
ATOM 1719 O O . LEU A 1 213 ? -20.056 3.794 18.495 1.00 96.12 213 LEU A O 1
ATOM 1723 N N . LYS A 1 214 ? -19.797 3.483 16.294 1.00 96.38 214 LYS A N 1
ATOM 1724 C CA . LYS A 1 214 ? -21.172 3.056 16.032 1.00 96.38 214 LYS A CA 1
ATOM 1725 C C . LYS A 1 214 ? -21.184 1.595 15.594 1.00 96.38 214 LYS A C 1
ATOM 1727 O O . LYS A 1 214 ? -20.745 1.295 14.486 1.00 96.38 214 LYS A O 1
ATOM 1732 N N . LEU A 1 215 ? -21.671 0.693 16.449 1.00 94.75 215 LEU A N 1
ATOM 1733 C CA . LEU A 1 215 ? -21.845 -0.722 16.100 1.00 94.75 215 LEU A CA 1
ATOM 1734 C C . LEU A 1 215 ? -23.012 -0.870 15.111 1.00 94.75 215 LEU A C 1
ATOM 1736 O O . LEU A 1 215 ? -24.125 -0.440 15.400 1.00 94.75 215 LEU A O 1
ATOM 1740 N N . ASP A 1 216 ? -22.753 -1.471 13.949 1.00 91.69 216 ASP A N 1
ATOM 1741 C CA . ASP A 1 216 ? -23.718 -1.566 12.847 1.00 91.69 216 ASP A CA 1
ATOM 1742 C C . ASP A 1 216 ? -24.333 -2.973 12.740 1.00 91.69 216 ASP A C 1
ATOM 1744 O O . ASP A 1 216 ? -25.546 -3.143 12.837 1.00 91.69 216 ASP A O 1
ATOM 1748 N N . LYS A 1 217 ? -23.507 -4.005 12.512 1.00 91.44 217 LYS A N 1
ATOM 1749 C CA . LYS A 1 217 ? -23.972 -5.378 12.240 1.00 91.44 217 LYS A CA 1
ATOM 1750 C C . LYS A 1 217 ? -23.155 -6.387 13.026 1.00 91.44 217 LYS A C 1
ATOM 1752 O O . LYS A 1 217 ? -21.934 -6.414 12.898 1.00 91.44 217 LYS A O 1
ATOM 1757 N N . ARG A 1 218 ? -23.813 -7.289 13.753 1.00 90.75 218 ARG A N 1
ATOM 1758 C CA . ARG A 1 218 ? -23.126 -8.425 14.377 1.00 90.75 218 ARG A CA 1
ATOM 1759 C C . ARG A 1 218 ? -22.588 -9.372 13.300 1.00 90.75 218 ARG A C 1
ATOM 1761 O O . ARG A 1 218 ? -23.346 -9.854 12.458 1.00 90.75 218 ARG A O 1
ATOM 1768 N N . LEU A 1 219 ? -21.284 -9.622 13.329 1.00 86.75 219 LEU A N 1
ATOM 1769 C CA . LEU A 1 219 ? -20.577 -10.519 12.411 1.00 86.75 219 LEU A CA 1
ATOM 1770 C C . LEU A 1 219 ? -20.490 -11.943 12.962 1.00 86.75 219 LEU A C 1
ATOM 1772 O O . LEU A 1 219 ? -20.549 -12.898 12.194 1.00 86.75 219 LEU A O 1
ATOM 1776 N N . GLY A 1 220 ? -20.385 -12.087 14.284 1.00 83.88 220 GLY A N 1
ATOM 1777 C CA . GLY A 1 220 ? -20.320 -13.387 14.942 1.00 83.88 220 GLY A CA 1
ATOM 1778 C C . GLY A 1 220 ? -20.347 -13.279 16.462 1.00 83.88 220 GLY A C 1
ATOM 1779 O O . GLY A 1 220 ? -20.259 -12.189 17.024 1.00 83.88 220 GLY A O 1
ATOM 1780 N N . ALA A 1 221 ? -20.466 -14.423 17.126 1.00 82.56 221 ALA A N 1
ATOM 1781 C CA . ALA A 1 221 ? -20.397 -14.546 18.576 1.00 82.56 221 ALA A CA 1
ATOM 1782 C C . ALA A 1 221 ? -19.516 -15.745 18.940 1.00 82.56 221 ALA A C 1
ATOM 1784 O O . ALA A 1 221 ? -19.517 -16.755 18.238 1.00 82.56 221 ALA A O 1
ATOM 1785 N N . GLY A 1 222 ? -18.760 -15.627 20.027 1.00 75.00 222 GLY A N 1
ATOM 1786 C CA . GLY A 1 222 ? -17.885 -16.676 20.533 1.00 75.00 222 GLY A CA 1
ATOM 1787 C C . GLY A 1 222 ? -17.894 -16.746 22.057 1.00 75.00 222 GLY A C 1
ATOM 1788 O O . GLY A 1 222 ? -18.603 -16.007 22.742 1.00 75.00 222 GLY A O 1
ATOM 1789 N N . GLN A 1 223 ? -17.069 -17.638 22.607 1.00 76.81 223 GLN A N 1
ATOM 1790 C CA . GLN A 1 223 ? -17.013 -17.892 24.051 1.00 76.81 223 GLN A CA 1
ATOM 1791 C C . GLN A 1 223 ? -16.703 -16.623 24.867 1.00 76.81 223 GLN A C 1
ATOM 1793 O O . GLN A 1 223 ? -17.305 -16.405 25.922 1.00 76.81 223 GLN A O 1
ATOM 1798 N N . PHE A 1 224 ? -15.832 -15.761 24.338 1.00 74.94 224 PHE A N 1
ATOM 1799 C CA . PHE A 1 224 ? -15.288 -14.588 25.030 1.00 74.94 224 PHE A CA 1
ATOM 1800 C C . PHE A 1 224 ? -15.998 -13.266 24.699 1.00 74.94 224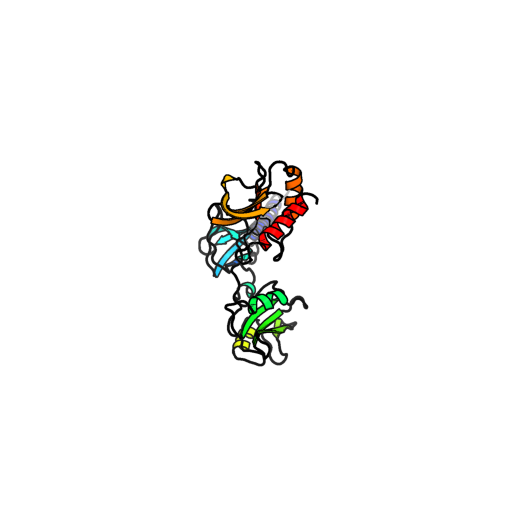 PHE A C 1
ATOM 1802 O O . PHE A 1 224 ? -15.631 -12.229 25.243 1.00 74.94 224 PHE A O 1
ATOM 1809 N N . GLY A 1 225 ? -17.032 -13.302 23.851 1.00 83.69 225 GLY A N 1
ATOM 1810 C CA . GLY A 1 225 ? -17.833 -12.131 23.491 1.00 83.69 225 GLY A CA 1
ATOM 1811 C C . GLY A 1 225 ? -18.267 -12.122 22.028 1.00 83.69 225 GLY A C 1
ATOM 1812 O O . GLY A 1 225 ? -18.319 -13.174 21.386 1.00 83.69 225 GLY A O 1
ATOM 1813 N N . GLU A 1 226 ? -18.616 -10.952 21.503 1.00 89.06 226 GLU A N 1
ATOM 1814 C CA . GLU A 1 226 ? -19.205 -10.804 20.169 1.00 89.06 226 GLU A CA 1
ATOM 1815 C C . GLU A 1 226 ? -18.316 -9.978 19.244 1.00 89.06 226 GLU A C 1
ATOM 1817 O O . GLU A 1 226 ? -17.555 -9.125 19.687 1.00 89.06 226 GLU A O 1
ATOM 1822 N N . VAL A 1 227 ? -18.425 -10.218 17.940 1.00 90.25 227 VAL A N 1
ATOM 1823 C CA . VAL A 1 227 ? -17.726 -9.450 16.908 1.00 90.25 227 VAL A CA 1
ATOM 1824 C C . VAL A 1 227 ? -18.754 -8.688 16.087 1.00 90.25 227 VAL A C 1
ATOM 1826 O O . VAL A 1 227 ? -19.728 -9.261 15.593 1.00 90.25 227 VAL A O 1
ATOM 1829 N N . TRP A 1 228 ? -18.514 -7.397 15.914 1.00 91.94 228 TRP A N 1
ATOM 1830 C CA . TRP A 1 228 ? -19.395 -6.443 15.261 1.00 91.94 228 TRP A CA 1
ATOM 1831 C C . TRP A 1 228 ? -18.651 -5.718 14.144 1.00 91.94 228 TRP A C 1
ATOM 1833 O O . TRP A 1 228 ? -17.492 -5.351 14.291 1.00 91.94 228 TRP A O 1
ATOM 1843 N N . MET A 1 229 ? -19.327 -5.472 13.030 1.00 92.38 229 MET A N 1
ATOM 1844 C CA . MET A 1 229 ? -18.945 -4.423 12.096 1.00 92.38 229 MET A CA 1
ATOM 1845 C C . MET A 1 229 ? -19.384 -3.096 12.698 1.00 92.38 229 MET A C 1
ATOM 1847 O O . MET A 1 229 ? -20.529 -2.980 13.141 1.00 92.38 229 MET A O 1
ATOM 1851 N N . ALA A 1 230 ? -18.497 -2.109 12.693 1.00 94.25 230 ALA A N 1
ATOM 1852 C CA . ALA A 1 230 ? -18.765 -0.788 13.233 1.00 94.25 230 ALA A CA 1
ATOM 1853 C C . ALA A 1 230 ? -18.183 0.315 12.346 1.00 94.25 230 ALA A C 1
ATOM 1855 O O . ALA A 1 230 ? -17.397 0.064 11.427 1.00 94.25 230 ALA A O 1
ATOM 1856 N N . THR A 1 231 ? -18.566 1.549 12.653 1.00 94.06 231 THR A N 1
ATOM 1857 C CA . THR A 1 231 ? -18.010 2.757 12.049 1.00 94.06 231 THR A CA 1
ATOM 1858 C C . THR A 1 231 ? -17.337 3.604 13.125 1.00 94.06 231 THR A C 1
ATOM 1860 O O . THR A 1 231 ? -18.003 4.030 14.066 1.00 94.06 231 THR A O 1
ATOM 1863 N N . TYR A 1 232 ? -16.038 3.851 12.972 1.00 93.75 232 TYR A N 1
ATOM 1864 C CA . TYR A 1 232 ? -15.244 4.783 13.769 1.00 93.75 232 TYR A CA 1
ATOM 1865 C C . TYR A 1 232 ? -15.296 6.190 13.162 1.00 93.75 232 TYR A C 1
ATOM 1867 O O . TYR A 1 232 ? -15.171 6.339 11.941 1.00 93.75 232 TYR A O 1
ATOM 1875 N N . ASN A 1 233 ? -15.537 7.205 14.000 1.00 91.56 233 ASN A N 1
ATOM 1876 C CA . ASN A 1 233 ? -15.608 8.626 13.628 1.00 91.56 233 ASN A CA 1
ATOM 1877 C C . ASN A 1 233 ? -16.477 8.909 12.384 1.00 91.56 233 ASN A C 1
ATOM 1879 O O . ASN A 1 233 ? -16.255 9.851 11.635 1.00 91.56 233 ASN A O 1
ATOM 1883 N N . LYS A 1 234 ? -17.528 8.101 12.173 1.00 89.06 234 LYS A N 1
ATOM 1884 C CA . LYS A 1 234 ? -18.491 8.168 11.049 1.00 89.06 234 LYS A CA 1
ATOM 1885 C C . LYS A 1 234 ? -17.937 7.837 9.653 1.00 89.06 234 LYS A C 1
ATOM 1887 O O . LYS A 1 234 ? -18.750 7.656 8.750 1.00 89.06 234 LYS A O 1
ATOM 1892 N N . HIS A 1 235 ? -16.624 7.699 9.467 1.00 86.75 235 HIS A N 1
ATOM 1893 C CA . HIS A 1 235 ? -16.020 7.490 8.143 1.00 86.75 235 HIS A CA 1
ATOM 1894 C C . HIS A 1 235 ? -15.205 6.193 8.005 1.00 86.75 235 HIS A C 1
ATOM 1896 O O . HIS A 1 235 ? -15.101 5.670 6.895 1.00 86.75 235 HIS A O 1
ATOM 1902 N N . THR A 1 236 ? -14.658 5.629 9.088 1.00 89.88 236 THR A N 1
ATOM 1903 C CA . THR A 1 236 ? -13.778 4.448 9.008 1.00 89.88 236 THR A CA 1
ATOM 1904 C C . THR A 1 236 ? -14.522 3.181 9.413 1.00 89.88 236 THR A C 1
ATOM 1906 O O . THR A 1 236 ? -14.953 3.038 10.555 1.00 89.88 236 THR A O 1
ATOM 1909 N N . LYS A 1 237 ? -14.676 2.227 8.489 1.00 91.25 237 LYS A N 1
ATOM 1910 C CA . LYS A 1 237 ? -15.249 0.910 8.807 1.00 91.25 237 LYS A CA 1
ATOM 1911 C C . LYS A 1 237 ? -14.226 0.040 9.535 1.00 91.25 237 LYS A C 1
ATOM 1913 O O . LYS A 1 237 ? -13.082 -0.060 9.106 1.00 91.25 237 LYS A O 1
ATOM 1918 N N . VAL A 1 238 ? -14.659 -0.607 10.614 1.00 92.38 238 VAL A N 1
ATOM 1919 C CA . VAL A 1 238 ? -13.812 -1.435 11.485 1.00 92.38 238 VAL A CA 1
ATOM 1920 C C . VAL A 1 238 ? -14.552 -2.685 11.957 1.00 92.38 238 VAL A C 1
ATOM 1922 O O . VAL A 1 238 ? -15.785 -2.746 11.919 1.00 92.38 238 VAL A O 1
ATOM 1925 N N . ALA A 1 239 ? -13.798 -3.674 12.433 1.00 92.62 239 ALA A N 1
ATOM 1926 C CA . ALA A 1 239 ? -14.333 -4.785 13.209 1.00 92.62 239 ALA A CA 1
ATOM 1927 C C . ALA A 1 239 ? -14.063 -4.545 14.702 1.00 92.62 239 ALA A C 1
ATOM 1929 O O . ALA A 1 239 ? -12.927 -4.295 15.104 1.00 92.62 239 ALA A O 1
ATOM 1930 N N . VAL A 1 240 ? -15.111 -4.626 15.519 1.00 93.31 240 VAL A N 1
ATOM 1931 C CA . VAL A 1 240 ? -15.070 -4.430 16.970 1.00 93.31 240 VAL A CA 1
ATOM 1932 C C . VAL A 1 240 ? -15.404 -5.744 17.650 1.00 93.31 240 VAL A C 1
ATOM 1934 O O . VAL A 1 240 ? -16.507 -6.265 17.485 1.00 93.31 240 VAL A O 1
ATOM 1937 N N . LYS A 1 241 ? -14.473 -6.275 18.439 1.00 90.81 241 LYS A N 1
ATOM 1938 C CA . LYS A 1 241 ? -14.762 -7.384 19.344 1.00 90.81 241 LYS A CA 1
ATOM 1939 C C . LYS A 1 241 ? -15.036 -6.863 20.737 1.00 90.81 241 LYS A C 1
ATOM 1941 O O . LYS A 1 241 ? -14.214 -6.154 21.310 1.00 90.81 241 LYS A O 1
ATOM 1946 N N . THR A 1 242 ? -16.192 -7.232 21.265 1.00 90.94 242 THR A N 1
ATOM 1947 C CA . THR A 1 242 ? -16.603 -6.935 22.629 1.00 90.94 242 THR A CA 1
ATOM 1948 C C . THR A 1 242 ? -16.153 -8.073 23.533 1.00 90.94 242 THR A C 1
ATOM 1950 O O . THR A 1 242 ? -16.321 -9.242 23.187 1.00 90.94 242 THR A O 1
ATOM 1953 N N . MET A 1 243 ? -15.566 -7.748 24.679 1.00 87.56 243 MET A N 1
ATOM 1954 C CA . MET A 1 243 ? -15.203 -8.728 25.701 1.00 87.56 243 MET A CA 1
ATOM 1955 C C . MET A 1 243 ? -16.300 -8.796 26.757 1.00 87.56 243 MET A C 1
ATOM 1957 O O . MET A 1 243 ? -16.838 -7.767 27.163 1.00 87.56 243 MET A O 1
ATOM 1961 N N . LYS A 1 244 ? -16.643 -9.997 27.228 1.00 86.12 244 LYS A N 1
ATOM 1962 C CA . LYS A 1 244 ? -17.582 -10.122 28.352 1.00 86.12 244 LYS A CA 1
ATOM 1963 C C . LYS A 1 244 ? -16.981 -9.471 29.615 1.00 86.12 244 LYS A C 1
ATOM 1965 O O . LYS A 1 244 ? -15.796 -9.701 29.879 1.00 86.12 244 LYS A O 1
ATOM 1970 N N . PRO A 1 245 ? -17.765 -8.710 30.400 1.00 85.50 245 PRO A N 1
ATOM 1971 C CA . PRO A 1 245 ? -17.322 -8.180 31.691 1.00 85.50 245 PRO A CA 1
ATOM 1972 C C . PRO A 1 245 ? -16.714 -9.268 32.582 1.00 85.50 245 PRO A C 1
ATOM 1974 O O . PRO A 1 245 ? -17.180 -10.410 32.567 1.00 85.50 245 PRO A O 1
ATOM 1977 N N . GLY A 1 246 ? -15.657 -8.934 33.325 1.00 81.12 246 GLY A N 1
ATOM 1978 C CA . GLY A 1 246 ? -14.986 -9.874 34.231 1.00 81.12 246 GLY A CA 1
ATOM 1979 C C . GLY A 1 246 ? -14.146 -10.978 33.568 1.00 81.12 246 GLY A C 1
ATOM 1980 O O . GLY A 1 246 ? -13.666 -11.865 34.268 1.00 81.12 246 GLY A O 1
ATOM 1981 N N . THR A 1 247 ? -13.941 -10.951 32.243 1.00 78.50 247 THR A N 1
ATOM 1982 C CA . THR A 1 247 ? -13.085 -11.945 31.554 1.00 78.50 247 THR A CA 1
ATOM 1983 C C . THR A 1 247 ? -11.594 -11.755 31.870 1.00 78.50 247 THR A C 1
ATOM 1985 O O . THR A 1 247 ? -10.861 -12.736 31.950 1.00 78.50 247 THR A O 1
ATOM 1988 N N . MET A 1 248 ? -11.139 -10.509 32.028 1.00 81.38 248 MET A N 1
ATOM 1989 C CA . MET A 1 248 ? -9.746 -10.136 32.315 1.00 81.38 248 MET A CA 1
ATOM 1990 C C . MET A 1 248 ? -9.691 -8.739 32.944 1.00 81.38 248 MET A C 1
ATOM 1992 O O . MET A 1 248 ? -10.611 -7.946 32.741 1.00 81.38 248 MET A O 1
ATOM 1996 N N . SER A 1 249 ? -8.622 -8.420 33.682 1.00 87.56 249 SER A N 1
ATOM 1997 C CA . SER A 1 249 ? -8.395 -7.050 34.155 1.00 87.56 249 SER A CA 1
ATOM 1998 C C . SER A 1 249 ? -7.955 -6.144 33.002 1.00 87.56 249 SER A C 1
ATOM 2000 O O . SER A 1 249 ? -7.280 -6.584 32.068 1.00 87.56 249 SER A O 1
ATOM 2002 N N . VAL A 1 250 ? -8.310 -4.858 33.081 1.00 88.62 250 VAL A N 1
ATOM 2003 C CA . VAL A 1 250 ? -7.914 -3.848 32.082 1.00 88.62 250 VAL A CA 1
ATOM 2004 C C . VAL A 1 250 ? -6.389 -3.753 31.960 1.00 88.62 250 VAL A C 1
ATOM 2006 O O . VAL A 1 250 ? -5.863 -3.616 30.859 1.00 88.62 250 VAL A O 1
ATOM 2009 N N . GLU A 1 251 ? -5.674 -3.872 33.079 1.00 88.75 251 GLU A N 1
ATOM 2010 C CA . GLU A 1 251 ? -4.212 -3.805 33.114 1.00 88.75 251 GLU A CA 1
ATOM 2011 C C . GLU A 1 251 ? -3.559 -4.977 32.368 1.00 88.75 251 GLU A C 1
ATOM 2013 O O . GLU A 1 251 ? -2.722 -4.754 31.493 1.00 88.75 251 GLU A O 1
ATOM 2018 N N . ALA A 1 252 ? -3.984 -6.215 32.650 1.00 86.75 252 ALA A N 1
ATOM 2019 C CA . ALA A 1 252 ? -3.461 -7.398 31.967 1.00 86.75 252 ALA A CA 1
ATOM 2020 C C . ALA A 1 252 ? -3.756 -7.346 30.461 1.00 86.75 252 ALA A C 1
ATOM 2022 O O . ALA A 1 252 ? -2.883 -7.630 29.641 1.00 86.75 252 ALA A O 1
ATOM 2023 N N . PHE A 1 253 ? -4.961 -6.897 30.097 1.00 88.62 253 PHE A N 1
ATOM 2024 C CA . PHE A 1 253 ? -5.333 -6.677 28.705 1.00 88.62 253 PHE A CA 1
ATOM 2025 C C . PHE A 1 253 ? -4.404 -5.678 28.004 1.00 88.62 253 PHE A C 1
ATOM 2027 O O . PHE A 1 253 ? -3.903 -5.965 26.918 1.00 88.62 253 PHE A O 1
ATOM 2034 N N . LEU A 1 254 ? -4.161 -4.510 28.609 1.00 88.38 254 LEU A N 1
ATOM 2035 C CA . LEU A 1 254 ? -3.334 -3.462 28.009 1.00 88.38 254 LEU A CA 1
ATOM 2036 C C . LEU A 1 254 ? -1.878 -3.895 27.830 1.00 88.38 254 LEU A C 1
ATOM 2038 O O . LEU A 1 254 ? -1.282 -3.561 26.806 1.00 88.38 254 LEU A O 1
ATOM 2042 N N . MET A 1 255 ? -1.308 -4.644 28.781 1.00 86.19 255 MET A N 1
ATOM 2043 C CA . MET A 1 255 ? 0.053 -5.177 28.638 1.00 86.19 255 MET A CA 1
ATOM 2044 C C . MET A 1 255 ? 0.184 -6.007 27.361 1.00 86.19 255 MET A C 1
ATOM 2046 O O . MET A 1 255 ? 1.112 -5.809 26.576 1.00 86.19 255 MET A O 1
ATOM 2050 N N . GLU A 1 256 ? -0.783 -6.886 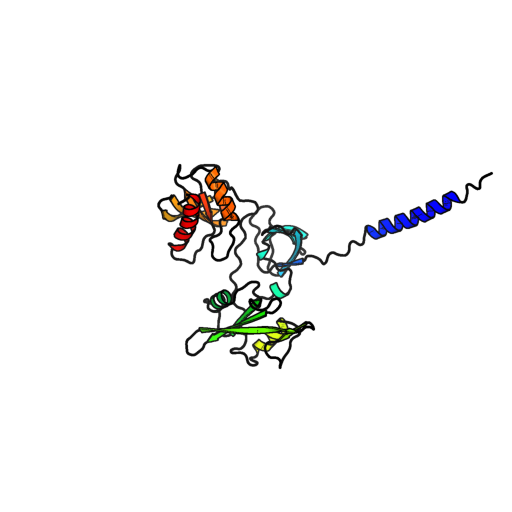27.116 1.00 84.25 256 GLU A N 1
ATOM 2051 C CA . GLU A 1 256 ? -0.749 -7.750 25.948 1.00 84.25 256 GLU A CA 1
ATOM 2052 C C . GLU A 1 256 ? -1.131 -7.024 24.655 1.00 84.25 256 GLU A C 1
ATOM 2054 O O . GLU A 1 256 ? -0.466 -7.176 23.629 1.00 84.25 256 GLU A O 1
ATOM 2059 N N . ALA A 1 257 ? -2.145 -6.159 24.702 1.00 87.81 257 ALA A N 1
ATOM 2060 C CA . ALA A 1 257 ? -2.540 -5.332 23.567 1.00 87.81 257 ALA A CA 1
ATOM 2061 C C . ALA A 1 257 ? -1.384 -4.447 23.074 1.00 87.81 257 ALA A C 1
ATOM 2063 O O . ALA A 1 257 ? -1.210 -4.288 21.865 1.00 87.81 257 ALA A O 1
ATOM 2064 N N . ASN A 1 258 ? -0.551 -3.933 23.985 1.00 87.56 258 ASN A N 1
ATOM 2065 C CA . ASN A 1 258 ? 0.633 -3.150 23.635 1.00 87.56 258 ASN A CA 1
ATOM 2066 C C . ASN A 1 258 ? 1.709 -3.978 22.919 1.00 87.56 258 ASN A C 1
ATOM 2068 O O . ASN A 1 258 ? 2.351 -3.454 22.012 1.00 87.56 258 ASN A O 1
ATOM 2072 N N . LEU A 1 259 ? 1.882 -5.262 23.257 1.00 85.00 259 LEU A N 1
ATOM 2073 C CA . LEU A 1 259 ? 2.754 -6.161 22.491 1.00 85.00 259 LEU A CA 1
ATOM 2074 C C . LEU A 1 259 ? 2.170 -6.416 21.100 1.00 85.00 259 LEU A C 1
ATOM 2076 O O . LEU A 1 259 ? 2.859 -6.261 20.091 1.00 85.00 259 LEU A O 1
ATOM 2080 N N . MET A 1 260 ? 0.878 -6.731 21.030 1.00 81.88 260 MET A N 1
ATOM 2081 C CA . MET A 1 260 ? 0.194 -7.045 19.776 1.00 81.88 260 MET A CA 1
ATOM 2082 C C . MET A 1 260 ? 0.138 -5.861 18.806 1.00 81.88 260 MET A C 1
ATOM 2084 O O . MET A 1 260 ? 0.229 -6.064 17.598 1.00 81.88 260 MET A O 1
ATOM 2088 N N . LYS A 1 261 ? 0.063 -4.624 19.312 1.00 84.25 261 LYS A N 1
ATOM 2089 C CA . LYS A 1 261 ? 0.136 -3.391 18.510 1.00 84.25 261 LYS A CA 1
ATOM 2090 C C . LYS A 1 261 ? 1.425 -3.297 17.682 1.00 84.25 261 LYS A C 1
ATOM 2092 O O . LYS A 1 261 ? 1.428 -2.680 16.616 1.00 84.25 261 LYS A O 1
ATOM 2097 N N . THR A 1 262 ? 2.522 -3.890 18.161 1.00 83.00 262 THR A N 1
ATOM 2098 C CA . THR A 1 262 ? 3.817 -3.874 17.457 1.00 83.00 262 THR A CA 1
ATOM 2099 C C . THR A 1 262 ? 3.897 -4.891 16.315 1.00 83.00 262 THR A C 1
ATOM 2101 O O . THR A 1 262 ? 4.759 -4.769 15.448 1.00 83.00 262 THR A O 1
ATOM 2104 N N . LEU A 1 263 ? 2.990 -5.874 16.276 1.00 80.69 263 LEU A N 1
ATOM 2105 C CA . LEU A 1 263 ? 2.968 -6.923 15.260 1.00 80.69 263 LEU A CA 1
ATOM 2106 C C . LEU A 1 263 ? 2.249 -6.428 13.999 1.00 80.69 263 LEU A C 1
ATOM 2108 O O . LEU A 1 263 ? 1.026 -6.498 13.891 1.00 80.69 263 LEU A O 1
ATOM 2112 N N . GLN A 1 264 ? 3.023 -5.941 13.030 1.00 77.69 264 GLN A N 1
ATOM 2113 C CA . GLN A 1 264 ? 2.520 -5.457 11.743 1.00 77.69 264 GLN A CA 1
ATOM 2114 C C . GLN A 1 264 ? 3.008 -6.363 10.613 1.00 77.69 264 GLN A C 1
ATOM 2116 O O . GLN A 1 264 ? 4.208 -6.486 10.374 1.00 77.69 264 GLN A O 1
ATOM 2121 N N . HIS A 1 265 ? 2.072 -7.028 9.934 1.00 78.62 265 HIS A N 1
ATOM 2122 C CA . HIS A 1 265 ? 2.362 -7.899 8.799 1.00 78.62 265 HIS A CA 1
ATOM 2123 C C . HIS A 1 265 ? 1.115 -8.065 7.929 1.00 78.62 265 HIS A C 1
ATOM 2125 O O . HIS A 1 265 ? 0.035 -8.298 8.460 1.00 78.62 265 HIS A O 1
ATOM 2131 N N . ASP A 1 266 ? 1.270 -8.115 6.607 1.00 70.31 266 ASP A N 1
ATOM 2132 C CA . ASP A 1 266 ? 0.186 -8.261 5.611 1.00 70.31 266 ASP A CA 1
ATOM 2133 C C . ASP A 1 266 ? -0.700 -9.514 5.759 1.00 70.31 266 ASP A C 1
ATOM 2135 O O . ASP A 1 266 ? -1.643 -9.726 4.997 1.00 70.31 266 ASP A O 1
ATOM 2139 N N . LYS A 1 267 ? -0.347 -10.419 6.674 1.00 72.56 267 LYS A N 1
ATOM 2140 C CA . LYS A 1 267 ? -1.048 -11.690 6.930 1.00 72.56 267 LYS A CA 1
ATOM 2141 C C . LYS A 1 267 ? -1.585 -11.774 8.363 1.00 72.56 267 LYS A C 1
ATOM 2143 O O . LYS A 1 267 ? -2.113 -12.814 8.744 1.00 72.56 267 LYS A O 1
ATOM 2148 N N . LEU A 1 268 ? -1.433 -10.704 9.140 1.00 76.12 268 LEU A N 1
ATOM 2149 C CA . LEU A 1 268 ? -1.988 -10.542 10.476 1.00 76.12 268 LEU A CA 1
ATOM 2150 C C . LEU A 1 268 ? -3.035 -9.433 10.424 1.00 76.12 268 LEU A C 1
ATOM 2152 O O . LEU A 1 268 ? -2.846 -8.440 9.734 1.00 76.12 268 LEU A O 1
ATOM 2156 N N . VAL A 1 269 ? -4.138 -9.618 11.147 1.00 82.69 269 VAL A N 1
ATOM 2157 C CA . VAL A 1 269 ? -5.200 -8.608 11.205 1.00 82.69 269 VAL A CA 1
ATOM 2158 C C . VAL A 1 269 ? -4.730 -7.458 12.082 1.00 82.69 269 VAL A C 1
ATOM 2160 O O . VAL A 1 269 ? -4.527 -7.644 13.275 1.00 82.69 269 VAL A O 1
ATOM 2163 N N . ARG A 1 270 ? -4.583 -6.261 11.525 1.00 85.38 270 ARG A N 1
ATOM 2164 C CA . ARG A 1 270 ? -4.064 -5.119 12.283 1.00 85.38 270 ARG A CA 1
ATOM 2165 C C . ARG A 1 270 ? -4.952 -4.766 13.485 1.00 85.38 270 ARG A C 1
ATOM 2167 O O . ARG A 1 270 ? -6.154 -4.528 13.336 1.00 85.38 270 ARG A O 1
ATOM 2174 N N . LEU A 1 271 ? -4.334 -4.673 14.668 1.00 90.12 271 LEU A N 1
ATOM 2175 C CA . LEU A 1 271 ? -4.932 -4.100 15.876 1.00 90.12 271 LEU A CA 1
ATOM 2176 C C . LEU A 1 271 ? -4.801 -2.574 15.832 1.00 90.12 271 LEU A C 1
ATOM 2178 O O . LEU A 1 271 ? -3.701 -2.037 15.934 1.00 90.12 271 LEU A O 1
ATOM 2182 N N . ASN A 1 272 ? -5.929 -1.890 15.662 1.00 91.50 272 ASN A N 1
ATOM 2183 C CA . ASN A 1 272 ? -5.981 -0.449 15.438 1.00 91.50 272 ASN A CA 1
ATOM 2184 C C . ASN A 1 272 ? -6.083 0.335 16.751 1.00 91.50 272 ASN A C 1
ATOM 2186 O O . ASN A 1 272 ? -5.312 1.263 16.980 1.00 91.50 272 ASN A O 1
ATOM 2190 N N . ALA A 1 273 ? -7.026 -0.051 17.613 1.00 94.44 273 ALA A N 1
ATOM 2191 C CA . ALA A 1 273 ? -7.331 0.661 18.850 1.00 94.44 273 ALA A CA 1
ATOM 2192 C C . ALA A 1 273 ? -8.016 -0.248 19.878 1.00 94.44 273 ALA A C 1
ATOM 2194 O O . ALA A 1 273 ? -8.438 -1.368 19.568 1.00 94.44 273 ALA A O 1
ATOM 2195 N N . VAL A 1 274 ? -8.174 0.264 21.097 1.00 94.88 274 VAL A N 1
ATOM 2196 C CA . VAL A 1 274 ? -8.902 -0.388 22.190 1.00 94.88 274 VAL A CA 1
ATOM 2197 C C . VAL A 1 274 ? -9.821 0.599 22.919 1.00 94.88 274 VAL A C 1
ATOM 2199 O O . VAL A 1 274 ? -9.583 1.806 22.914 1.00 94.88 274 VAL A O 1
ATOM 2202 N N . VAL A 1 275 ? -10.875 0.086 23.561 1.00 95.25 275 VAL A N 1
ATOM 2203 C CA . VAL A 1 275 ? -11.685 0.830 24.546 1.00 95.25 275 VAL A CA 1
ATOM 2204 C C . VAL A 1 275 ? -11.536 0.134 25.889 1.00 95.25 275 VAL A C 1
ATOM 2206 O O . VAL A 1 275 ? -11.973 -1.004 26.048 1.00 95.25 275 VAL A O 1
ATOM 2209 N N . THR A 1 276 ? -10.914 0.823 26.837 1.00 92.69 276 THR A N 1
ATOM 2210 C CA . THR A 1 276 ? -10.448 0.276 28.128 1.00 92.69 276 THR A CA 1
ATOM 2211 C C . THR A 1 276 ? -10.899 1.098 29.327 1.00 92.69 276 THR A C 1
ATOM 2213 O O . THR A 1 276 ? -10.920 0.583 30.440 1.00 92.69 276 THR A O 1
ATOM 2216 N N . LYS A 1 277 ? -11.297 2.360 29.113 1.00 89.56 277 LYS A N 1
ATOM 2217 C CA . LYS A 1 277 ? -11.764 3.263 30.179 1.00 89.56 277 LYS A CA 1
ATOM 2218 C C . LYS A 1 277 ? -13.090 2.831 30.804 1.00 89.56 277 LYS A C 1
ATOM 2220 O O . LYS A 1 277 ? -13.393 3.225 31.923 1.00 89.56 277 LYS A O 1
ATOM 2225 N N . GLU A 1 278 ? -13.867 2.029 30.084 1.00 87.44 278 GLU A N 1
ATOM 2226 C CA . GLU A 1 278 ? -15.182 1.556 30.500 1.00 87.44 278 GLU A CA 1
ATOM 2227 C C . GLU A 1 278 ? -15.363 0.097 30.089 1.00 87.44 278 GLU A C 1
ATOM 2229 O O . GLU A 1 278 ? -14.957 -0.296 28.991 1.00 87.44 278 GLU A O 1
ATOM 2234 N N . GLU A 1 279 ? -16.041 -0.697 30.915 1.00 86.50 279 GLU A N 1
ATOM 2235 C CA . GLU A 1 279 ? -16.514 -2.016 30.498 1.00 86.50 279 GLU A CA 1
ATOM 2236 C C . GLU A 1 279 ? -17.774 -1.906 29.618 1.00 86.50 279 GLU A C 1
ATOM 2238 O O . GLU A 1 279 ? -18.579 -0.991 29.799 1.00 86.50 279 GLU A O 1
ATOM 2243 N N . PRO A 1 280 ? -17.997 -2.844 28.679 1.00 90.00 280 PRO A N 1
ATOM 2244 C CA . PRO A 1 280 ? -17.109 -3.948 28.291 1.00 90.00 280 PRO A CA 1
ATOM 2245 C C . PRO A 1 280 ? -15.921 -3.500 27.420 1.00 90.00 280 PRO A C 1
ATOM 2247 O O . PRO A 1 280 ? -16.095 -2.661 26.532 1.00 90.00 280 PRO A O 1
ATOM 2250 N N . ILE A 1 281 ? -14.740 -4.105 27.611 1.00 91.62 281 ILE A N 1
ATOM 2251 C CA . ILE A 1 281 ? -13.536 -3.815 26.806 1.00 91.62 281 ILE A CA 1
ATOM 2252 C C . ILE A 1 281 ? -13.810 -4.088 25.324 1.00 91.62 281 ILE A C 1
ATOM 2254 O O . ILE A 1 281 ? -14.342 -5.151 24.984 1.00 91.62 281 ILE A O 1
ATOM 2258 N N . TYR A 1 282 ? -13.424 -3.155 24.445 1.00 93.56 282 TYR A N 1
ATOM 2259 C CA . TYR A 1 282 ? -13.482 -3.340 22.990 1.00 93.56 282 TYR A CA 1
ATOM 2260 C C . TYR A 1 282 ? -12.090 -3.441 22.368 1.00 93.56 282 TYR A C 1
ATOM 2262 O O . TYR A 1 282 ? -11.187 -2.684 22.714 1.00 93.56 282 TYR A O 1
ATOM 2270 N N . ILE A 1 283 ? -11.960 -4.340 21.393 1.00 92.50 283 ILE A N 1
ATOM 2271 C CA . ILE A 1 283 ? -10.780 -4.512 20.541 1.00 92.50 283 ILE A CA 1
ATOM 2272 C C . ILE A 1 283 ? -11.171 -4.098 19.123 1.00 92.50 283 ILE A C 1
ATOM 2274 O O . ILE A 1 283 ? -12.096 -4.679 18.551 1.00 92.50 283 ILE A O 1
ATOM 2278 N N . ILE A 1 284 ? -10.487 -3.103 18.560 1.00 93.62 284 ILE A N 1
ATOM 2279 C CA . ILE A 1 284 ? -10.797 -2.530 17.250 1.00 93.62 284 ILE A CA 1
ATOM 2280 C C . ILE A 1 284 ? -9.723 -2.952 16.257 1.00 93.62 284 ILE A C 1
ATOM 2282 O O . ILE A 1 284 ? -8.539 -2.695 16.451 1.00 93.62 284 ILE A O 1
ATOM 2286 N N . THR A 1 285 ? -10.150 -3.581 15.170 1.00 91.00 285 THR A N 1
ATOM 2287 C CA . THR A 1 285 ? -9.279 -4.114 14.116 1.00 91.00 285 THR A CA 1
ATOM 2288 C C . THR A 1 285 ? -9.744 -3.653 12.739 1.00 91.00 285 THR A C 1
ATOM 2290 O O . THR A 1 285 ? -10.874 -3.173 12.578 1.00 91.00 285 THR A O 1
ATOM 2293 N N . GLU A 1 286 ? -8.885 -3.798 11.732 1.00 86.88 286 GLU A N 1
ATOM 2294 C CA . GLU A 1 286 ? -9.292 -3.621 10.334 1.00 86.88 286 GLU A CA 1
ATOM 2295 C C . GLU A 1 286 ? -10.430 -4.583 9.949 1.00 86.88 286 GLU A C 1
ATOM 2297 O O . GLU A 1 286 ? -10.610 -5.642 10.554 1.00 86.88 286 GLU A O 1
ATOM 2302 N N . ILE A 1 287 ? -11.217 -4.225 8.933 1.00 81.00 287 ILE A N 1
ATOM 2303 C CA . ILE A 1 287 ? -12.306 -5.062 8.416 1.00 81.00 287 ILE A CA 1
ATOM 2304 C C . ILE A 1 287 ? -11.946 -5.608 7.030 1.00 81.00 287 ILE A C 1
ATOM 2306 O O . ILE A 1 287 ? -11.659 -4.848 6.111 1.00 81.00 287 ILE A O 1
ATOM 2310 N N . HIS A 1 288 ? -11.996 -6.932 6.857 1.00 67.94 288 HIS A N 1
ATOM 2311 C CA . HIS A 1 288 ? -11.784 -7.578 5.563 1.00 67.94 288 HIS A CA 1
ATOM 2312 C C . HIS A 1 288 ? -13.140 -7.968 4.977 1.00 67.94 288 HIS A C 1
ATOM 2314 O O . HIS A 1 288 ? -13.841 -8.830 5.501 1.00 67.94 288 HIS A O 1
ATOM 2320 N N . THR A 1 289 ? -13.523 -7.331 3.873 1.00 57.22 289 THR A N 1
ATOM 2321 C CA . THR A 1 289 ? -14.802 -7.584 3.190 1.00 57.22 289 THR A CA 1
ATOM 2322 C C . THR A 1 289 ? -14.782 -8.828 2.293 1.00 57.22 289 THR A C 1
ATOM 2324 O O . THR A 1 289 ? -15.843 -9.278 1.869 1.00 57.22 289 THR A O 1
ATOM 2327 N N . ASN A 1 290 ? -13.604 -9.409 2.028 1.00 47.22 290 ASN A N 1
ATOM 2328 C CA . ASN A 1 290 ? -13.404 -10.433 0.991 1.00 47.22 290 ASN A CA 1
ATOM 2329 C C . ASN A 1 290 ? -13.289 -11.881 1.478 1.00 47.22 290 ASN A C 1
ATOM 2331 O O . ASN A 1 290 ? -12.964 -12.770 0.695 1.00 47.22 290 ASN A O 1
ATOM 2335 N N . THR A 1 291 ? -13.567 -12.164 2.743 1.00 38.50 291 THR A N 1
ATOM 2336 C CA . THR A 1 291 ? -13.514 -13.538 3.243 1.00 38.50 291 THR A CA 1
ATOM 2337 C C . THR A 1 291 ? -14.820 -13.886 3.921 1.00 38.50 291 THR A C 1
ATOM 2339 O O . THR A 1 291 ? -15.312 -13.108 4.737 1.00 38.50 291 THR A O 1
ATOM 2342 N N . HIS A 1 292 ? -15.374 -15.054 3.583 1.00 41.47 292 HIS A N 1
ATOM 2343 C CA . HIS A 1 292 ? -16.471 -15.676 4.317 1.00 41.47 292 HIS A CA 1
ATOM 2344 C C . HIS A 1 292 ? -16.293 -15.418 5.816 1.00 41.47 292 HIS A C 1
ATOM 2346 O O . HIS A 1 292 ? -15.191 -15.581 6.336 1.00 41.47 292 HIS A O 1
ATOM 2352 N N . THR A 1 293 ? -17.371 -15.002 6.477 1.00 43.47 293 THR A N 1
ATOM 2353 C CA . THR A 1 293 ? -17.489 -14.489 7.858 1.00 43.47 293 THR A CA 1
ATOM 2354 C C . THR A 1 293 ? -16.703 -15.227 8.961 1.00 43.47 293 THR A C 1
ATOM 2356 O O . THR A 1 293 ? -16.627 -14.728 10.077 1.00 43.47 293 THR A O 1
ATOM 2359 N N . CYS A 1 294 ? -16.103 -16.382 8.668 1.00 39.16 294 CYS A N 1
ATOM 2360 C CA . CYS A 1 294 ? -15.391 -17.272 9.577 1.00 39.16 294 CYS A CA 1
ATOM 2361 C C . CYS A 1 294 ? -13.907 -16.900 9.831 1.00 39.16 294 CYS A C 1
ATOM 2363 O O . CYS A 1 294 ? -13.408 -17.079 10.943 1.00 39.16 294 CYS A O 1
ATOM 2365 N N . THR A 1 295 ? -13.171 -16.344 8.859 1.00 48.12 295 THR A N 1
ATOM 2366 C CA . THR A 1 295 ? -11.725 -16.042 9.036 1.00 48.12 295 THR A CA 1
ATOM 2367 C C . THR A 1 295 ? -11.482 -14.860 9.967 1.00 48.12 295 THR A C 1
ATOM 2369 O O . THR A 1 295 ? -10.633 -14.934 10.852 1.00 48.12 295 THR A O 1
ATOM 2372 N N . HIS A 1 296 ? -12.272 -13.795 9.822 1.00 52.12 296 HIS A N 1
ATOM 2373 C CA . HIS A 1 296 ? -12.168 -12.599 10.661 1.00 52.12 296 HIS A CA 1
ATOM 2374 C C . HIS A 1 296 ? -12.474 -12.924 12.125 1.00 52.12 296 HIS A C 1
ATOM 2376 O O . HIS A 1 296 ? -11.787 -12.459 13.030 1.00 52.12 296 HIS A O 1
ATOM 2382 N N . THR A 1 297 ? -13.448 -13.806 12.369 1.00 49.44 297 THR A N 1
ATOM 2383 C CA . THR A 1 297 ? -13.710 -14.311 13.717 1.00 49.44 297 THR A CA 1
ATOM 2384 C C . THR A 1 297 ? -12.538 -15.121 14.259 1.00 49.44 297 THR A C 1
ATOM 2386 O O . THR A 1 297 ? -12.169 -14.903 15.403 1.00 49.44 297 THR A O 1
ATOM 2389 N N . HIS A 1 298 ? -11.902 -15.991 13.468 1.00 52.75 298 HIS A N 1
ATOM 2390 C CA . HIS A 1 298 ? -10.806 -16.846 13.943 1.00 52.75 298 HIS A CA 1
ATOM 2391 C C . HIS A 1 298 ? -9.534 -16.062 14.290 1.00 52.75 298 HIS A C 1
ATOM 2393 O O . HIS A 1 298 ? -8.933 -16.323 15.330 1.00 52.75 298 HIS A O 1
ATOM 2399 N N . THR A 1 299 ? -9.150 -15.062 13.491 1.00 54.66 299 THR A N 1
ATOM 2400 C CA . THR A 1 299 ? -7.964 -14.250 13.799 1.00 54.66 299 THR A CA 1
ATOM 2401 C C . THR A 1 299 ? -8.197 -13.382 15.033 1.00 54.66 299 THR A C 1
ATOM 2403 O O . THR A 1 299 ? -7.367 -13.363 15.934 1.00 54.66 299 THR A O 1
ATOM 2406 N N . ILE A 1 300 ? -9.366 -12.741 15.153 1.00 55.09 300 ILE A N 1
ATOM 2407 C CA . ILE A 1 300 ? -9.712 -11.963 16.354 1.00 55.09 300 ILE A CA 1
ATOM 2408 C C . ILE A 1 300 ? -9.941 -12.888 17.574 1.00 55.09 300 ILE A C 1
ATOM 2410 O O . ILE A 1 300 ? -9.755 -12.493 18.726 1.00 55.09 300 ILE A O 1
ATOM 2414 N N . ILE A 1 301 ? -10.323 -14.154 17.370 1.00 51.41 301 ILE A N 1
ATOM 2415 C CA . ILE A 1 301 ? -10.294 -15.186 18.419 1.00 51.41 301 ILE A CA 1
ATOM 2416 C C . ILE A 1 301 ? -8.856 -15.452 18.872 1.00 51.41 301 ILE A C 1
ATOM 2418 O O . ILE A 1 301 ? -8.642 -15.427 20.079 1.00 51.41 301 ILE A O 1
ATOM 2422 N N . ALA A 1 302 ? -7.888 -15.585 17.960 1.00 53.47 302 ALA A N 1
ATOM 2423 C CA . ALA A 1 302 ? -6.477 -15.754 18.315 1.00 53.47 302 ALA A CA 1
ATOM 2424 C C . ALA A 1 302 ? -5.929 -14.574 19.140 1.00 53.47 302 ALA A C 1
ATOM 2426 O O . ALA A 1 302 ? -5.271 -14.815 20.149 1.00 53.47 302 ALA A O 1
ATOM 2427 N N . TYR A 1 303 ? -6.292 -13.326 18.796 1.00 57.91 303 TYR A N 1
ATOM 2428 C CA . TYR A 1 303 ? -5.964 -12.138 19.608 1.00 57.91 303 TYR A CA 1
ATOM 2429 C C . TYR A 1 303 ? -6.425 -12.289 21.068 1.00 57.91 303 TYR A C 1
ATOM 2431 O O . TYR A 1 303 ? -5.709 -11.919 21.988 1.00 57.91 303 TYR A O 1
ATOM 2439 N N . CYS A 1 304 ? -7.602 -12.878 21.304 1.00 51.72 304 CYS A N 1
ATOM 2440 C CA . CYS A 1 304 ? -8.093 -13.095 22.667 1.00 51.72 304 CYS A CA 1
ATOM 2441 C C . CYS A 1 304 ? -7.559 -14.356 23.340 1.00 51.72 304 CYS A C 1
ATOM 2443 O O . CYS A 1 304 ? -7.473 -14.354 24.559 1.00 51.72 304 CYS A O 1
ATOM 2445 N N . SER A 1 305 ? -7.248 -15.429 22.609 1.00 52.62 305 SER A N 1
ATOM 2446 C CA . SER A 1 305 ? -6.623 -16.619 23.208 1.00 52.62 305 SER A CA 1
ATOM 2447 C C . SER A 1 305 ? -5.267 -16.268 23.809 1.00 52.62 305 SER A C 1
ATOM 2449 O O . SER A 1 305 ? -5.007 -16.628 24.953 1.00 52.62 305 SER A O 1
ATOM 2451 N N . CYS A 1 306 ? -4.489 -15.462 23.079 1.00 53.34 306 CYS A N 1
ATOM 2452 C CA . CYS A 1 306 ? -3.247 -14.879 23.567 1.00 53.34 306 CYS A CA 1
ATOM 2453 C C . CYS A 1 306 ? -3.526 -14.045 24.841 1.00 53.34 306 CYS A C 1
ATOM 2455 O O . CYS A 1 306 ? -3.086 -14.443 25.919 1.00 53.34 306 CYS A O 1
ATOM 2457 N N . CYS A 1 307 ? -4.405 -13.022 24.760 1.00 50.03 307 CYS A N 1
ATOM 2458 C CA . CYS A 1 307 ? -4.762 -12.145 25.899 1.00 50.03 307 CYS A CA 1
ATOM 2459 C C . CYS A 1 307 ? -5.309 -12.845 27.141 1.00 50.03 307 CYS A C 1
ATOM 2461 O O . CYS A 1 307 ? -5.204 -12.327 28.251 1.00 50.03 307 CYS A O 1
ATOM 2463 N N . CYS A 1 308 ? -5.977 -13.980 26.966 1.00 50.84 308 CYS A N 1
ATOM 2464 C CA . CYS A 1 308 ? -6.588 -14.727 28.057 1.00 50.84 308 CYS A CA 1
ATOM 2465 C C . CYS A 1 308 ? -5.639 -15.768 28.675 1.00 50.84 308 CYS A C 1
ATOM 2467 O O . CYS A 1 308 ? -6.083 -16.511 29.553 1.00 50.84 308 CYS A O 1
ATOM 2469 N N . GLY A 1 309 ? -4.380 -15.861 28.224 1.00 44.78 309 GLY A N 1
ATOM 2470 C CA . GLY A 1 309 ? -3.390 -16.795 28.765 1.00 44.78 309 GLY A CA 1
ATOM 2471 C C . GLY A 1 309 ? -3.790 -18.271 28.648 1.00 44.78 309 GLY A C 1
ATOM 2472 O O . GLY A 1 309 ? -3.492 -19.049 29.556 1.00 44.78 309 GLY A O 1
ATOM 2473 N N . ARG A 1 310 ? -4.502 -18.657 27.578 1.00 39.28 310 ARG A N 1
ATOM 2474 C CA . ARG A 1 310 ? -4.850 -20.059 27.285 1.00 39.28 310 ARG A CA 1
ATOM 2475 C C . ARG A 1 310 ? -4.303 -20.524 25.949 1.00 39.28 310 ARG A C 1
ATOM 2477 O O . ARG A 1 310 ? -4.590 -19.853 24.933 1.00 39.28 310 ARG A O 1
#

Foldseek 3Di:
DDPPPPPVVVVVVVVVVVVVVVVVVVPCPPPPPQQKKFFLAFDDDDDPQADGDHGGWIWRFPADDPQWTWIATPVPRDIGIDGPVRIGSDPQVSDLQEDEPQDPVNQFVQCPDPPHDFLAWHKYADPVDHPWIKIWGWHADPVGIGIDIFTWDADPVQWTDRDPVDIGNDVVVVLVVQCVPDPDRDRRDHYGDDDDDDGAFDPPAAAHDPVQKDFDAWLAADPFFTWTFIDGNNHATKIKGWGDPPLDALVLLVVLLVVQCPDDDPPAWHFRYWHRPDPRIITITHDDPPDDSPPVVVRVVVSVCSSSVD